Protein AF-0000000083602255 (afdb_homodimer)

Foldseek 3Di:
DPPPDEPDPVLCVVQLAQEEEEEDEPVDDTDDDYPHDHYHYDHAYDPVPPPCVVVLVVLLVSCVVQVVVVGDYYYHYDPDPCVRLVSQLSNCCPVVVDDSVRSNVVSVVVVQQPFPDPVVVVVVQVVCCVVVVNPGGDDDDRVVRD/DPPPDEPDPVLCVVQLAQEEEEEDEPVDDTDDDYPHDHYHYDHAYDPVPPPCVVVLVVLLVSCVVQVVVVGDYYYHYDPDPCVRLVSQLSNCCPVVVDDSVRSNVVSVVVVQLSFPDPVVVVVVQVVCCVVVVNPGGDDDDRVVRD

Radius of gyration: 19.69 Å; Cα contacts (8 Å, |Δi|>4): 462; chains: 2; bounding box: 35×59×50 Å

pLDDT: mean 75.01, std 17.12, range [22.76, 95.68]

Sequence (292 aa):
MLPKHKLPKVCIDNLRITSKIVCFPQSFERQDTLAISEALYLKTPPIETNTLNEVLIEACEFMGEQREKRGRVVIVTTEYDKLGTTLAMAYFIRQERKTVKEAWTAVRTMYFALRPRWEYLENLALFEQNVKNMEHPTVVNDEEFLMLPKHKLPKVCIDNLRITSKIVCFPQSFERQDTLAISEALYLKTPPIETNTLNEVLIEACEFMGEQREKRGRVVIVTTEYDKLGTTLAMAYFIRQERKTVKEAWTAVRTMYFALRPRWEYLENLALFEQNVKNMEHPTVVNDEEFL

Structure (mmCIF, N/CA/C/O backbone):
data_AF-0000000083602255-model_v1
#
loop_
_entity.id
_entity.type
_entity.pdbx_description
1 polymer 'Tyrosine-protein phosphatase domain-containing protein'
#
loop_
_atom_site.group_PDB
_atom_site.id
_atom_site.type_symbol
_atom_site.label_atom_id
_atom_site.label_alt_id
_atom_site.label_comp_id
_atom_site.label_asym_id
_atom_site.label_entity_id
_atom_site.label_seq_id
_atom_site.pdbx_PDB_ins_code
_atom_site.Cartn_x
_atom_site.Cartn_y
_atom_site.Cartn_z
_atom_site.occupancy
_atom_site.B_iso_or_equiv
_atom_site.auth_seq_id
_atom_site.auth_comp_id
_atom_site.auth_asym_id
_atom_site.auth_atom_id
_atom_site.pdbx_PDB_model_num
ATOM 1 N N . MET A 1 1 ? -3.849 -3.338 -5.294 1 23.24 1 MET A N 1
ATOM 2 C CA . MET A 1 1 ? -5.242 -3.646 -4.983 1 23.24 1 MET A CA 1
ATOM 3 C C . MET A 1 1 ? -6.09 -2.378 -4.974 1 23.24 1 MET A C 1
ATOM 5 O O . MET A 1 1 ? -5.848 -1.469 -4.178 1 23.24 1 MET A O 1
ATOM 9 N N . LEU A 1 2 ? -6.579 -1.894 -6.006 1 30.87 2 LEU A N 1
ATOM 10 C CA . LEU A 1 2 ? -7.438 -0.717 -6.083 1 30.87 2 LEU A CA 1
ATOM 11 C C . LEU A 1 2 ? -8.726 -0.933 -5.294 1 30.87 2 LEU A C 1
ATOM 13 O O . LEU A 1 2 ? -9.303 -2.022 -5.326 1 30.87 2 LEU A O 1
ATOM 17 N N . PRO A 1 3 ? -9.064 -0.289 -4.139 1 28.02 3 PRO A N 1
ATOM 18 C CA . PRO A 1 3 ? -10.408 -0.432 -3.575 1 28.02 3 PRO A CA 1
ATOM 19 C C . PRO A 1 3 ? -11.476 -0.653 -4.644 1 28.02 3 PRO A C 1
ATOM 21 O O . PRO A 1 3 ? -11.254 -0.342 -5.817 1 28.02 3 PRO A O 1
ATOM 24 N N . LYS A 1 4 ? -12.583 -1.324 -4.088 1 30.61 4 LYS A N 1
ATOM 25 C CA . LYS A 1 4 ? -13.788 -1.603 -4.864 1 30.61 4 LYS A CA 1
ATOM 26 C C . LYS A 1 4 ? -14.128 -0.437 -5.787 1 30.61 4 LYS A C 1
ATOM 28 O O . LYS A 1 4 ? -15.105 -0.496 -6.537 1 30.61 4 LYS A O 1
ATOM 33 N N . HIS A 1 5 ? -13.886 0.786 -5.533 1 33.26 5 HIS A N 1
ATOM 34 C CA . HIS A 1 5 ? -14.504 1.938 -6.178 1 33.26 5 HIS A CA 1
ATOM 35 C C . HIS A 1 5 ? -13.994 2.11 -7.605 1 33.26 5 HIS A C 1
ATOM 37 O O . HIS A 1 5 ? -12.881 1.689 -7.926 1 33.26 5 HIS A O 1
ATOM 43 N N . LYS A 1 6 ? -14.872 2.541 -8.277 1 39.48 6 LYS A N 1
ATOM 44 C CA . LYS A 1 6 ? -14.891 2.934 -9.683 1 39.48 6 LYS A CA 1
ATOM 45 C C . LYS A 1 6 ? -13.743 3.887 -10.002 1 39.48 6 LYS A C 1
ATOM 47 O O . LYS A 1 6 ? -13.652 4.973 -9.426 1 39.48 6 LYS A O 1
ATOM 52 N N . LEU A 1 7 ? -12.649 3.409 -10.2 1 42.77 7 LEU A N 1
ATOM 53 C CA . LEU A 1 7 ? -11.715 4.37 -10.776 1 42.77 7 LEU A CA 1
ATOM 54 C C . LEU A 1 7 ? -12.353 5.118 -11.942 1 42.77 7 LEU A C 1
ATOM 56 O O . LEU A 1 7 ? -12.925 4.499 -12.843 1 42.77 7 LEU A O 1
ATOM 60 N N . PRO A 1 8 ? -12.591 6.32 -11.727 1 44.18 8 PRO A N 1
ATOM 61 C CA . PRO A 1 8 ? -13.111 7.021 -12.903 1 44.18 8 PRO A CA 1
ATOM 62 C C . PRO A 1 8 ? -12.353 6.671 -14.182 1 44.18 8 PRO A C 1
ATOM 64 O O . PRO A 1 8 ? -11.144 6.428 -14.14 1 44.18 8 PRO A O 1
ATOM 67 N N . LYS A 1 9 ? -13.18 6.485 -15.14 1 51.24 9 LYS A N 1
ATOM 68 C CA . LYS A 1 9 ? -12.628 6.194 -16.46 1 51.24 9 LYS A CA 1
ATOM 69 C C . LYS A 1 9 ? -11.403 7.058 -16.746 1 51.24 9 LYS A C 1
ATOM 71 O O . LYS A 1 9 ? -10.42 6.58 -17.316 1 51.24 9 LYS A O 1
ATOM 76 N N . VAL A 1 10 ? -11.59 8.261 -16.415 1 43.14 10 VAL A N 1
ATOM 77 C CA . VAL A 1 10 ? -10.528 9.225 -16.683 1 43.14 10 VAL A CA 1
ATOM 78 C C . VAL A 1 10 ? -9.238 8.776 -16.001 1 43.14 10 VAL A C 1
ATOM 80 O O . VAL A 1 10 ? -8.149 8.918 -16.562 1 43.14 10 VAL A O 1
ATOM 83 N N . CYS A 1 11 ? -9.242 8.285 -14.917 1 44.51 11 CYS A N 1
ATOM 84 C CA . CYS A 1 11 ? -8.072 7.815 -14.184 1 44.51 11 CYS A CA 1
ATOM 85 C C . CYS A 1 11 ? -7.472 6.581 -14.848 1 44.51 11 CYS A C 1
ATOM 87 O O . CYS A 1 11 ? -6.252 6.476 -14.986 1 44.51 11 CYS A O 1
ATOM 89 N N . ILE A 1 12 ? -8.346 5.801 -15.281 1 57.08 12 ILE A N 1
ATOM 90 C CA . ILE A 1 12 ? -7.945 4.568 -15.949 1 57.08 12 ILE A CA 1
ATOM 91 C C . ILE A 1 12 ? -7.165 4.899 -17.219 1 57.08 12 ILE A C 1
ATOM 93 O O . ILE A 1 12 ? -6.135 4.282 -17.501 1 57.08 12 ILE A O 1
ATOM 97 N N . ASP A 1 13 ? -7.732 5.836 -17.817 1 58 13 ASP A N 1
ATOM 98 C CA . ASP A 1 13 ? -7.086 6.212 -19.071 1 58 13 ASP A CA 1
ATOM 99 C C . ASP A 1 13 ? -5.735 6.876 -18.815 1 58 13 ASP A C 1
ATOM 101 O O . ASP A 1 13 ? -4.756 6.591 -19.509 1 58 13 ASP A O 1
ATOM 105 N N . ASN A 1 14 ? -5.835 7.632 -17.81 1 55.08 14 ASN A N 1
ATOM 106 C CA . ASN A 1 14 ? -4.634 8.4 -17.501 1 55.08 14 ASN A CA 1
ATOM 107 C C . ASN A 1 14 ? -3.511 7.501 -16.991 1 55.08 14 ASN A C 1
ATOM 109 O O . ASN A 1 14 ? -2.333 7.783 -17.218 1 55.08 14 ASN A O 1
ATOM 113 N N . LEU A 1 15 ? -3.923 6.394 -16.562 1 55.11 15 LEU A N 1
ATOM 114 C CA . LEU A 1 15 ? -2.94 5.481 -15.988 1 55.11 15 LEU A CA 1
ATOM 115 C C . LEU A 1 15 ? -2.577 4.38 -16.979 1 55.11 15 LEU A C 1
ATOM 117 O O . LEU A 1 15 ? -1.748 3.518 -16.68 1 55.11 15 LEU A O 1
ATOM 121 N N . ARG A 1 16 ? -3.127 4.522 -18.139 1 67.16 16 ARG A N 1
ATOM 122 C CA . ARG A 1 16 ? -2.867 3.537 -19.184 1 67.16 16 ARG A CA 1
ATOM 123 C C . ARG A 1 16 ? -3.213 2.13 -18.709 1 67.16 16 ARG A C 1
ATOM 125 O O . ARG A 1 16 ? -2.488 1.176 -18.999 1 67.16 16 ARG A O 1
ATOM 132 N N . ILE A 1 17 ? -4.23 2.155 -17.768 1 73.4 17 ILE A N 1
ATOM 133 C CA . ILE A 1 17 ? -4.74 0.843 -17.385 1 73.4 17 ILE A CA 1
ATOM 134 C C . ILE A 1 17 ? -5.601 0.275 -18.51 1 73.4 17 ILE A C 1
ATOM 136 O O . ILE A 1 17 ? -6.613 0.871 -18.887 1 73.4 17 ILE A O 1
ATOM 140 N N . THR A 1 18 ? -5.163 -0.749 -19.015 1 81.65 18 THR A N 1
ATOM 141 C CA . THR A 1 18 ? -5.84 -1.279 -20.194 1 81.65 18 THR A CA 1
ATOM 142 C C . THR A 1 18 ? -6.507 -2.615 -19.879 1 81.65 18 THR A C 1
ATOM 144 O O . THR A 1 18 ? -7.341 -3.094 -20.65 1 81.65 18 THR A O 1
ATOM 147 N N . SER A 1 19 ? -6.14 -3.158 -18.842 1 87.15 19 SER A N 1
ATOM 148 C CA . SER A 1 19 ? -6.692 -4.462 -18.492 1 87.15 19 SER A CA 1
ATOM 149 C C . SER A 1 19 ? -6.825 -4.619 -16.981 1 87.15 19 SER A C 1
ATOM 151 O O . SER A 1 19 ? -6.251 -3.839 -16.218 1 87.15 19 SER A O 1
ATOM 153 N N . LYS A 1 20 ? -7.718 -5.593 -16.63 1 83.6 20 LYS A N 1
ATOM 154 C CA . LYS A 1 20 ? -7.939 -5.82 -15.205 1 83.6 20 LYS A CA 1
ATOM 155 C C . LYS A 1 20 ? -7.956 -7.311 -14.881 1 83.6 20 LYS A C 1
ATOM 157 O O . LYS A 1 20 ? -8.303 -8.132 -15.732 1 83.6 20 LYS A O 1
ATOM 162 N N . ILE A 1 21 ? -7.451 -7.57 -13.742 1 87.82 21 ILE A N 1
ATOM 163 C CA . ILE A 1 21 ? -7.66 -8.886 -13.147 1 87.82 21 ILE A CA 1
ATOM 164 C C . ILE A 1 21 ? -8.655 -8.777 -11.993 1 87.82 21 ILE A C 1
ATOM 166 O O . ILE A 1 21 ? -8.487 -7.948 -11.096 1 87.82 21 ILE A O 1
ATOM 170 N N . VAL A 1 22 ? -9.812 -9.554 -12.041 1 82.75 22 VAL A N 1
ATOM 171 C CA . VAL A 1 22 ? -10.795 -9.589 -10.963 1 82.75 22 VAL A CA 1
ATOM 172 C C . VAL A 1 22 ? -10.684 -10.911 -10.206 1 82.75 22 VAL A C 1
ATOM 174 O O . VAL A 1 22 ? -10.874 -11.983 -10.786 1 82.75 22 VAL A O 1
ATOM 177 N N . CYS A 1 23 ? -10.278 -10.742 -9.005 1 83.52 23 CYS A N 1
ATOM 178 C CA . CYS A 1 23 ? -10.149 -11.924 -8.16 1 83.52 23 CYS A CA 1
ATOM 179 C C . CYS A 1 23 ? -11.306 -12.017 -7.172 1 83.52 23 CYS A C 1
ATOM 181 O O . CYS A 1 23 ? -11.65 -11.031 -6.518 1 83.52 23 CYS A O 1
ATOM 183 N N . PHE A 1 24 ? -11.952 -13.221 -7.063 1 80.62 24 PHE A N 1
ATOM 184 C CA . PHE A 1 24 ? -13.03 -13.446 -6.107 1 80.62 24 PHE A CA 1
ATOM 185 C C . PHE A 1 24 ? -13.028 -14.89 -5.619 1 80.62 24 PHE A C 1
ATOM 187 O O . PHE A 1 24 ? -12.615 -15.796 -6.346 1 80.62 24 PHE A O 1
ATOM 194 N N . PRO A 1 25 ? -13.338 -14.928 -4.249 1 80.02 25 PRO A N 1
ATOM 195 C CA . PRO A 1 25 ? -13.362 -16.297 -3.729 1 80.02 25 PRO A CA 1
ATOM 196 C C . PRO A 1 25 ? -14.344 -17.196 -4.478 1 80.02 25 PRO A C 1
ATOM 198 O O . PRO A 1 25 ? -15.347 -16.713 -5.009 1 80.02 25 PRO A O 1
ATOM 201 N N . GLN A 1 26 ? -14.025 -18.369 -4.305 1 81.8 26 GLN A N 1
ATOM 202 C CA . GLN A 1 26 ? -14.865 -19.366 -4.959 1 81.8 26 GLN A CA 1
ATOM 203 C C . GLN A 1 26 ? -16.299 -19.302 -4.44 1 81.8 26 GLN A C 1
ATOM 205 O O . GLN A 1 26 ? -17.244 -19.601 -5.174 1 81.8 26 GLN A O 1
ATOM 210 N N . SER A 1 27 ? -16.39 -18.867 -3.265 1 78.76 27 SER A N 1
ATOM 211 C CA . SER A 1 27 ? -17.698 -18.842 -2.619 1 78.76 27 SER A CA 1
ATOM 212 C C . SER A 1 27 ? -18.44 -17.545 -2.922 1 78.76 27 SER A C 1
ATOM 214 O O . SER A 1 27 ? -19.605 -17.389 -2.55 1 78.76 27 SER A O 1
ATOM 216 N N . PHE A 1 28 ? -17.881 -16.655 -3.538 1 79.44 28 PHE A N 1
ATOM 217 C CA . PHE A 1 28 ? -18.457 -15.342 -3.801 1 79.44 28 PHE A CA 1
ATOM 218 C C . PHE A 1 28 ? -18.784 -15.18 -5.281 1 79.44 28 PHE A C 1
ATOM 220 O O . PHE A 1 28 ? -18.246 -15.902 -6.124 1 79.44 28 PHE A O 1
ATOM 227 N N . GLU A 1 29 ? -19.721 -14.379 -5.595 1 77.86 29 GLU A N 1
ATOM 228 C CA . GLU A 1 29 ? -20.009 -13.999 -6.975 1 77.86 29 GLU A CA 1
ATOM 229 C C . GLU A 1 29 ? -19.05 -12.916 -7.46 1 77.86 29 GLU A C 1
ATOM 231 O O . GLU A 1 29 ? -18.584 -12.092 -6.67 1 77.86 29 GLU A O 1
ATOM 236 N N . ARG A 1 30 ? -18.734 -13.041 -8.691 1 75.34 30 ARG A N 1
ATOM 237 C CA . ARG A 1 30 ? -17.887 -12.046 -9.34 1 75.34 30 ARG A CA 1
ATOM 238 C C . ARG A 1 30 ? -18.46 -10.644 -9.169 1 75.34 30 ARG A C 1
ATOM 240 O O . ARG A 1 30 ? -19.654 -10.424 -9.388 1 75.34 30 ARG A O 1
ATOM 247 N N . GLN A 1 31 ? -17.731 -9.803 -8.64 1 71.85 31 GLN A N 1
ATOM 248 C CA . GLN A 1 31 ? -18.056 -8.382 -8.595 1 71.85 31 GLN A CA 1
ATOM 249 C C . GLN A 1 31 ? -17.066 -7.564 -9.419 1 71.85 31 GLN A C 1
ATOM 251 O O . GLN A 1 31 ? -15.885 -7.48 -9.076 1 71.85 31 GLN A O 1
ATOM 256 N N . ASP A 1 32 ? -17.501 -7.21 -10.517 1 73.1 32 ASP A N 1
ATOM 257 C CA . ASP A 1 32 ? -16.667 -6.417 -11.415 1 73.1 32 ASP A CA 1
ATOM 258 C C . ASP A 1 32 ? -17.273 -5.036 -11.652 1 73.1 32 ASP A C 1
ATOM 260 O O . ASP A 1 32 ? -18.241 -4.898 -12.403 1 73.1 32 ASP A O 1
ATOM 264 N N . THR A 1 33 ? -16.71 -4.057 -11.081 1 62.73 33 THR A N 1
ATOM 265 C CA . THR A 1 33 ? -17.279 -2.718 -11.194 1 62.73 33 THR A CA 1
ATOM 266 C C . THR A 1 33 ? -16.432 -1.846 -12.117 1 62.73 33 THR A C 1
ATOM 268 O O . THR A 1 33 ? -16.807 -0.713 -12.424 1 62.73 33 THR A O 1
ATOM 271 N N . LEU A 1 34 ? -15.344 -2.365 -12.533 1 70.56 34 LEU A N 1
ATOM 272 C CA . LEU A 1 34 ? -14.479 -1.54 -13.369 1 70.56 34 LEU A CA 1
ATOM 273 C C . LEU A 1 34 ? -14.82 -1.716 -14.844 1 70.56 34 LEU A C 1
ATOM 275 O O . LEU A 1 34 ? -14.964 -2.844 -15.322 1 70.56 34 LEU A O 1
ATOM 279 N N . ALA A 1 35 ? -14.982 -0.582 -15.531 1 77.82 35 ALA A N 1
ATOM 280 C CA . ALA A 1 35 ? -15.325 -0.596 -16.951 1 77.82 35 ALA A CA 1
ATOM 281 C C . ALA A 1 35 ? -14.08 -0.771 -17.815 1 77.82 35 ALA A C 1
ATOM 283 O O . ALA A 1 35 ? -13.749 0.1 -18.622 1 77.82 35 ALA A O 1
ATOM 284 N N . ILE A 1 36 ? -13.412 -1.788 -17.696 1 78.94 36 ILE A N 1
ATOM 285 C CA . ILE A 1 36 ? -12.262 -2.19 -18.499 1 78.94 36 ILE A CA 1
ATOM 286 C C . ILE A 1 36 ? -12.561 -3.511 -19.203 1 78.94 36 ILE A C 1
ATOM 288 O O . ILE A 1 36 ? -12.917 -4.5 -18.556 1 78.94 36 ILE A O 1
ATOM 292 N N . SER A 1 37 ? -12.547 -3.516 -20.519 1 84.11 37 SER A N 1
ATOM 293 C CA . SER A 1 37 ? -12.991 -4.649 -21.324 1 84.11 37 SER A CA 1
ATOM 294 C C . SER A 1 37 ? -11.998 -5.804 -21.248 1 84.11 37 SER A C 1
ATOM 296 O O . SER A 1 37 ? -12.397 -6.969 -21.181 1 84.11 37 SER A O 1
ATOM 298 N N . GLU A 1 38 ? -10.751 -5.667 -21.395 1 90.3 38 GLU A N 1
ATOM 299 C CA . GLU A 1 38 ? -9.734 -6.707 -21.274 1 90.3 38 GLU A CA 1
ATOM 300 C C . GLU A 1 38 ? -9.564 -7.147 -19.823 1 90.3 38 GLU A C 1
ATOM 302 O O . GLU A 1 38 ? -8.983 -6.422 -19.013 1 90.3 38 GLU A O 1
ATOM 307 N N . ALA A 1 39 ? -10.283 -8.351 -19.512 1 91.88 39 ALA A N 1
ATOM 308 C CA . ALA A 1 39 ? -10.334 -8.75 -18.107 1 91.88 39 ALA A CA 1
ATOM 309 C C . ALA A 1 39 ? -10.045 -10.24 -17.949 1 91.88 39 ALA A C 1
ATOM 311 O O . ALA A 1 39 ? -10.371 -11.039 -18.83 1 91.88 39 ALA A O 1
ATOM 312 N N . LEU A 1 40 ? -9.357 -10.525 -16.914 1 94.3 40 LEU A N 1
ATOM 313 C CA . LEU A 1 40 ? -9.216 -11.893 -16.428 1 94.3 40 LEU A CA 1
ATOM 314 C C . LEU A 1 40 ? -9.973 -12.084 -15.118 1 94.3 40 LEU A C 1
ATOM 316 O O . LEU A 1 40 ? -9.789 -11.315 -14.172 1 94.3 40 LEU A O 1
ATOM 320 N N . TYR A 1 41 ? -10.894 -13.059 -15.178 1 90.26 41 TYR A N 1
ATOM 321 C CA . TYR A 1 41 ? -11.628 -13.397 -13.964 1 90.26 41 TYR A CA 1
ATOM 322 C C . TYR A 1 41 ? -11.049 -14.645 -13.307 1 90.26 41 TYR A C 1
ATOM 324 O O . TYR A 1 41 ? -10.991 -15.709 -13.926 1 90.26 41 TYR A O 1
ATOM 332 N N . LEU A 1 42 ? -10.646 -14.411 -12.083 1 90.36 42 LEU A N 1
ATOM 333 C CA . LEU A 1 42 ? -9.994 -15.506 -11.374 1 90.36 42 LEU A CA 1
ATOM 334 C C . LEU A 1 42 ? -10.788 -15.9 -10.133 1 90.36 42 LEU A C 1
ATOM 336 O O . LEU A 1 42 ? -10.946 -15.098 -9.211 1 90.36 42 LEU A O 1
ATOM 340 N N . LYS A 1 43 ? -11.263 -17.106 -10.246 1 85.79 43 LYS A N 1
ATOM 341 C CA . LYS A 1 43 ? -11.803 -17.714 -9.034 1 85.79 43 LYS A CA 1
ATOM 342 C C . LYS A 1 43 ? -10.691 -18.315 -8.179 1 85.79 43 LYS A C 1
ATOM 344 O O . LYS A 1 43 ? -9.932 -19.166 -8.647 1 85.79 43 LYS A O 1
ATOM 349 N N . THR A 1 44 ? -10.609 -17.865 -6.94 1 84.71 44 THR A N 1
ATOM 350 C CA . THR A 1 44 ? -9.466 -18.272 -6.129 1 84.71 44 THR A CA 1
ATOM 351 C C . THR A 1 44 ? -9.895 -19.258 -5.047 1 84.71 44 THR A C 1
ATOM 353 O O . THR A 1 44 ? -10.939 -19.081 -4.416 1 84.71 44 THR A O 1
ATOM 356 N N . PRO A 1 45 ? -9.077 -20.274 -4.868 1 83.91 45 PRO A N 1
ATOM 357 C CA . PRO A 1 45 ? -9.302 -21.158 -3.722 1 83.91 45 PRO A CA 1
ATOM 358 C C . PRO A 1 45 ? -8.91 -20.514 -2.394 1 83.91 45 PRO A C 1
ATOM 360 O O . PRO A 1 45 ? -8.262 -19.464 -2.38 1 83.91 45 PRO A O 1
ATOM 363 N N . PRO A 1 46 ? -9.479 -21.178 -1.323 1 79.26 46 PRO A N 1
ATOM 364 C CA . PRO A 1 46 ? -9.014 -20.686 -0.024 1 79.26 46 PRO A CA 1
ATOM 365 C C . PRO A 1 46 ? -7.492 -20.676 0.093 1 79.26 46 PRO A C 1
ATOM 367 O O . PRO A 1 46 ? -6.825 -21.59 -0.399 1 79.26 46 PRO A O 1
ATOM 370 N N . ILE A 1 47 ? -6.843 -19.638 0.555 1 72.7 47 ILE A N 1
ATOM 371 C CA . ILE A 1 47 ? -5.406 -19.396 0.618 1 72.7 47 ILE A CA 1
ATOM 372 C C . ILE A 1 47 ? -4.731 -20.507 1.419 1 72.7 47 ILE A C 1
ATOM 374 O O . ILE A 1 47 ? -3.549 -20.795 1.219 1 72.7 47 ILE A O 1
ATOM 378 N N . GLU A 1 48 ? -5.469 -21.109 2.285 1 71.28 48 GLU A N 1
ATOM 379 C CA . GLU A 1 48 ? -4.926 -22.148 3.155 1 71.28 48 GLU A CA 1
ATOM 380 C C . GLU A 1 48 ? -4.665 -23.436 2.38 1 71.28 48 GLU A C 1
ATOM 382 O O . GLU A 1 48 ? -3.984 -24.338 2.874 1 71.28 48 GLU A O 1
ATOM 387 N N . THR A 1 49 ? -4.974 -23.55 1.155 1 68.08 49 THR A N 1
ATOM 388 C CA . THR A 1 49 ? -4.91 -24.827 0.452 1 68.08 49 THR A CA 1
ATOM 389 C C . THR A 1 49 ? -3.634 -24.924 -0.379 1 68.08 49 THR A C 1
ATOM 391 O O . THR A 1 49 ? -3.32 -25.985 -0.923 1 68.08 49 THR A O 1
ATOM 394 N N . ASN A 1 50 ? -2.677 -24.104 -0.253 1 65.47 50 ASN A N 1
ATOM 395 C CA . ASN A 1 50 ? -1.473 -24.102 -1.077 1 65.47 50 ASN A CA 1
ATOM 396 C C . ASN A 1 50 ? -1.785 -24.453 -2.528 1 65.47 50 ASN A C 1
ATOM 398 O O . ASN A 1 50 ? -1.052 -25.217 -3.159 1 65.47 50 ASN A O 1
ATOM 402 N N . THR A 1 51 ? -2.717 -24.093 -3.065 1 79.41 51 THR A N 1
ATOM 403 C CA . THR A 1 51 ? -3.155 -24.447 -4.41 1 79.41 51 THR A CA 1
ATOM 404 C C . THR A 1 51 ? -3.255 -23.206 -5.291 1 79.41 51 THR A C 1
ATOM 406 O O . THR A 1 51 ? -3.835 -23.254 -6.378 1 79.41 51 THR A O 1
ATOM 409 N N . LEU A 1 52 ? -2.536 -22.277 -4.996 1 86.77 52 LEU A N 1
ATOM 410 C CA . LEU A 1 52 ? -2.687 -21.039 -5.752 1 86.77 52 LEU A CA 1
ATOM 411 C C . LEU A 1 52 ? -1.876 -21.088 -7.043 1 86.77 52 LEU A C 1
ATOM 413 O O . LEU A 1 52 ? -1.968 -20.181 -7.873 1 86.77 52 LEU A O 1
ATOM 417 N N . ASN A 1 53 ? -1.133 -22.192 -7.307 1 89.41 53 ASN A N 1
ATOM 418 C CA . ASN A 1 53 ? -0.168 -22.237 -8.401 1 89.41 53 ASN A CA 1
ATOM 419 C C . ASN A 1 53 ? -0.831 -21.954 -9.745 1 89.41 53 ASN A C 1
ATOM 421 O O . ASN A 1 53 ? -0.338 -21.138 -10.526 1 89.41 53 ASN A O 1
ATOM 425 N N . GLU A 1 54 ? -1.884 -22.552 -9.952 1 90.59 54 GLU A N 1
ATOM 426 C CA . GLU A 1 54 ? -2.556 -22.409 -11.24 1 90.59 54 GLU A CA 1
ATOM 427 C C . GLU A 1 54 ? -3.057 -20.983 -11.446 1 90.59 54 GLU A C 1
ATOM 429 O O . GLU A 1 54 ? -2.954 -20.436 -12.546 1 90.59 54 GLU A O 1
ATOM 434 N N . VAL A 1 55 ? -3.662 -20.524 -10.381 1 91.33 55 VAL A N 1
ATOM 435 C CA . VAL A 1 55 ? -4.158 -19.153 -10.427 1 91.33 55 VAL A CA 1
ATOM 436 C C . VAL A 1 55 ? -3.002 -18.194 -10.706 1 91.33 55 VAL A C 1
ATOM 438 O O . VAL A 1 55 ? -3.136 -17.267 -11.508 1 91.33 55 VAL A O 1
ATOM 441 N N . LEU A 1 56 ? -1.904 -18.428 -10.108 1 94.35 56 LEU A N 1
ATOM 442 C CA . LEU A 1 56 ? -0.747 -17.552 -10.266 1 94.35 56 LEU A CA 1
ATOM 443 C C . LEU A 1 56 ? -0.193 -17.634 -11.684 1 94.35 56 LEU A C 1
ATOM 445 O O . LEU A 1 56 ? 0.183 -16.615 -12.267 1 94.35 56 LEU A O 1
ATOM 449 N N . ILE A 1 57 ? -0.146 -18.815 -12.276 1 94.89 57 ILE A N 1
ATOM 450 C CA . ILE A 1 57 ? 0.341 -18.997 -13.639 1 94.89 57 ILE A CA 1
ATOM 451 C C . ILE A 1 57 ? -0.562 -18.247 -14.615 1 94.89 57 ILE A C 1
ATOM 453 O O . ILE A 1 57 ? -0.078 -17.527 -15.491 1 94.89 57 ILE A O 1
ATOM 457 N N . GLU A 1 58 ? -1.846 -18.484 -14.454 1 95.09 58 GLU A N 1
ATOM 458 C CA . GLU A 1 58 ? -2.812 -17.827 -15.331 1 95.09 58 GLU A CA 1
ATOM 459 C C . GLU A 1 58 ? -2.679 -16.309 -15.259 1 95.09 58 GLU A C 1
ATOM 461 O O . GLU A 1 58 ? -2.685 -15.631 -16.289 1 95.09 58 GLU A O 1
ATOM 466 N N . ALA A 1 59 ? -2.634 -15.787 -14.049 1 94.52 59 ALA A N 1
ATOM 467 C CA . ALA A 1 59 ? -2.458 -14.346 -13.881 1 94.52 59 ALA A CA 1
ATOM 468 C C . ALA A 1 59 ? -1.184 -13.865 -14.569 1 94.52 59 ALA A C 1
ATOM 470 O O . ALA A 1 59 ? -1.188 -12.836 -15.248 1 94.52 59 ALA A O 1
ATOM 471 N N . CYS A 1 60 ? -0.074 -14.589 -14.41 1 94.2 60 CYS A N 1
ATOM 472 C CA . CYS A 1 60 ? 1.202 -14.188 -14.993 1 94.2 60 CYS A CA 1
ATOM 473 C C . CYS A 1 60 ? 1.123 -14.164 -16.514 1 94.2 60 CYS A C 1
ATOM 475 O O . CYS A 1 60 ? 1.663 -13.26 -17.154 1 94.2 60 CYS A O 1
ATOM 477 N N . GLU A 1 61 ? 0.558 -15.131 -16.97 1 95.61 61 GLU A N 1
ATOM 478 C CA . GLU A 1 61 ? 0.416 -15.193 -18.421 1 95.61 61 GLU A CA 1
ATOM 479 C C . GLU A 1 61 ? -0.384 -14.007 -18.95 1 95.61 61 GLU A C 1
ATOM 481 O O . GLU A 1 61 ? 0.005 -13.378 -19.936 1 95.61 61 GLU A O 1
ATOM 486 N N . PHE A 1 62 ? -1.49 -13.805 -18.378 1 94.59 62 PHE A N 1
ATOM 487 C CA . PHE A 1 62 ? -2.327 -12.675 -18.766 1 94.59 62 PHE A CA 1
ATOM 488 C C . PHE A 1 62 ? -1.553 -11.367 -18.663 1 94.59 62 PHE A C 1
ATOM 490 O O . PHE A 1 62 ? -1.571 -10.553 -19.589 1 94.59 62 PHE A O 1
ATOM 497 N N . MET A 1 63 ? -0.895 -11.121 -17.485 1 92.51 63 MET A N 1
ATOM 498 C CA . MET A 1 63 ? -0.119 -9.898 -17.299 1 92.51 63 MET A CA 1
ATOM 499 C C . MET A 1 63 ? 0.981 -9.785 -18.35 1 92.51 63 MET A C 1
ATOM 501 O O . MET A 1 63 ? 1.236 -8.7 -18.874 1 92.51 63 MET A O 1
ATOM 505 N N . GLY A 1 64 ? 1.685 -10.943 -18.711 1 90.24 64 GLY A N 1
ATOM 506 C CA . GLY A 1 64 ? 2.702 -10.94 -19.751 1 90.24 64 GLY A CA 1
ATOM 507 C C . GLY A 1 64 ? 2.175 -10.487 -21.099 1 90.24 64 GLY A C 1
ATOM 508 O O . GLY A 1 64 ? 2.824 -9.701 -21.793 1 90.24 64 GLY A O 1
ATOM 509 N N . GLU A 1 65 ? 1.069 -10.949 -21.355 1 91.86 65 GLU A N 1
ATOM 510 C CA . GLU A 1 65 ? 0.438 -10.593 -22.622 1 91.86 65 GLU A CA 1
ATOM 511 C C . GLU A 1 65 ? 0.134 -9.099 -22.688 1 91.86 65 GLU A C 1
ATOM 513 O O . GLU A 1 65 ? 0.312 -8.469 -23.732 1 91.86 65 GLU A O 1
ATOM 518 N N . GLN A 1 66 ? -0.448 -8.607 -21.58 1 87.44 66 GLN A N 1
ATOM 519 C CA . GLN A 1 66 ? -0.788 -7.188 -21.552 1 87.44 66 GLN A CA 1
ATOM 520 C C . GLN A 1 66 ? 0.465 -6.32 -21.621 1 87.44 66 GLN A C 1
ATOM 522 O O . GLN A 1 66 ? 0.456 -5.256 -22.243 1 87.44 66 GLN A O 1
ATOM 527 N N . ARG A 1 67 ? 1.452 -6.679 -20.958 1 84.06 67 ARG A N 1
ATOM 528 C CA . ARG A 1 67 ? 2.695 -5.914 -20.945 1 84.06 67 ARG A CA 1
ATOM 529 C C . ARG A 1 67 ? 3.309 -5.844 -22.339 1 84.06 67 ARG A C 1
ATOM 531 O O . ARG A 1 67 ? 3.936 -4.845 -22.697 1 84.06 67 ARG A O 1
ATOM 538 N N . GLU A 1 68 ? 3.226 -6.884 -23.037 1 85.11 68 GLU A N 1
ATOM 539 C CA . GLU A 1 68 ? 3.69 -6.887 -24.421 1 85.11 68 GLU A CA 1
ATOM 540 C C . GLU A 1 68 ? 2.997 -5.8 -25.238 1 85.11 68 GLU A C 1
ATOM 542 O O . GLU A 1 68 ? 3.585 -5.246 -26.169 1 85.11 68 GLU A O 1
ATOM 547 N N . LYS A 1 69 ? 1.813 -5.462 -24.902 1 83.02 69 LYS A N 1
ATOM 548 C CA . LYS A 1 69 ? 1.031 -4.419 -25.56 1 83.02 69 LYS A CA 1
ATOM 549 C C . LYS A 1 69 ? 1.262 -3.061 -24.903 1 83.02 69 LYS A C 1
ATOM 551 O O . LYS A 1 69 ? 0.54 -2.102 -25.179 1 83.02 69 LYS A O 1
ATOM 556 N N . ARG A 1 70 ? 2.253 -3.039 -23.933 1 73.04 70 ARG A N 1
ATOM 557 C CA . ARG A 1 70 ? 2.627 -1.841 -23.188 1 73.04 70 ARG A CA 1
ATOM 558 C C . ARG A 1 70 ? 1.461 -1.335 -22.345 1 73.04 70 ARG A C 1
ATOM 560 O O . ARG A 1 70 ? 1.315 -0.129 -22.139 1 73.04 70 ARG A O 1
ATOM 567 N N . GLY A 1 71 ? 0.558 -2.206 -22.084 1 75.3 71 GLY A N 1
ATOM 568 C CA . GLY A 1 71 ? -0.539 -1.838 -21.204 1 75.3 71 GLY A CA 1
ATOM 569 C C . GLY A 1 71 ? -0.234 -2.076 -19.738 1 75.3 71 GLY A C 1
ATOM 570 O O . GLY A 1 71 ? 0.766 -2.714 -19.402 1 75.3 71 GLY A O 1
ATOM 571 N N . ARG A 1 72 ? -1.107 -1.394 -18.785 1 75.36 72 ARG A N 1
ATOM 572 C CA . ARG A 1 72 ? -1.074 -1.637 -17.346 1 75.36 72 ARG A CA 1
ATOM 573 C C . ARG A 1 72 ? -2.272 -2.47 -16.904 1 75.36 72 ARG A C 1
ATOM 575 O O . ARG A 1 72 ? -3.353 -2.373 -17.49 1 75.36 72 ARG A O 1
ATOM 582 N N . VAL A 1 73 ? -1.926 -3.327 -15.997 1 80.56 73 VAL A N 1
ATOM 583 C CA . VAL A 1 73 ? -2.972 -4.197 -15.47 1 80.56 73 VAL A CA 1
ATOM 584 C C . VAL A 1 73 ? -3.327 -3.775 -14.047 1 80.56 73 VAL A C 1
ATOM 586 O O . VAL A 1 73 ? -2.44 -3.525 -13.227 1 80.56 73 VAL A O 1
ATOM 589 N N . VAL A 1 74 ? -4.642 -3.595 -13.766 1 77.4 74 VAL A N 1
ATOM 590 C CA . VAL A 1 74 ? -5.103 -3.367 -12.4 1 77.4 74 VAL A CA 1
ATOM 591 C C . VAL A 1 74 ? -5.644 -4.669 -11.813 1 77.4 74 VAL A C 1
ATOM 593 O O . VAL A 1 74 ? -6.303 -5.444 -12.509 1 77.4 74 VAL A O 1
ATOM 596 N N . ILE A 1 75 ? -5.211 -4.917 -10.584 1 78.3 75 ILE A N 1
ATOM 597 C CA . ILE A 1 75 ? -5.703 -6.113 -9.908 1 78.3 75 ILE A CA 1
ATOM 598 C C . ILE A 1 75 ? -6.784 -5.729 -8.901 1 78.3 75 ILE A C 1
ATOM 600 O O . ILE A 1 75 ? -6.549 -4.907 -8.011 1 78.3 75 ILE A O 1
ATOM 604 N N . VAL A 1 76 ? -7.992 -6.224 -9.054 1 73.09 76 VAL A N 1
ATOM 605 C CA . VAL A 1 76 ? -9.121 -5.999 -8.158 1 73.09 76 VAL A CA 1
ATOM 606 C C . VAL A 1 76 ? -9.409 -7.268 -7.359 1 73.09 76 VAL A C 1
ATOM 608 O O . VAL A 1 76 ? -9.639 -8.333 -7.937 1 73.09 76 VAL A O 1
ATOM 611 N N . THR A 1 77 ? -9.24 -7.089 -6.148 1 73.01 77 THR A N 1
ATOM 612 C CA . THR A 1 77 ? -9.498 -8.266 -5.327 1 73.01 77 THR A CA 1
ATOM 613 C C . THR A 1 77 ? -10.738 -8.062 -4.462 1 73.01 77 THR A C 1
ATOM 615 O O . THR A 1 77 ? -10.99 -6.956 -3.98 1 73.01 77 THR A O 1
ATOM 618 N N . THR A 1 78 ? -11.613 -9.192 -4.375 1 61.16 78 THR A N 1
ATOM 619 C CA . THR A 1 78 ? -12.716 -9.227 -3.421 1 61.16 78 THR A CA 1
ATOM 620 C C . THR A 1 78 ? -12.329 -10.019 -2.176 1 61.16 78 THR A C 1
ATOM 622 O O . THR A 1 78 ? -11.873 -11.159 -2.276 1 61.16 78 THR A O 1
ATOM 625 N N . GLU A 1 79 ? -12.445 -9.444 -0.839 1 55.49 79 GLU A N 1
ATOM 626 C CA . GLU A 1 79 ? -12.26 -10.069 0.468 1 55.49 79 GLU A CA 1
ATOM 627 C C . GLU A 1 79 ? -10.794 -10.416 0.711 1 55.49 79 GLU A C 1
ATOM 629 O O . GLU A 1 79 ? -10.402 -10.72 1.84 1 55.49 79 GLU A O 1
ATOM 634 N N . TYR A 1 80 ? -9.913 -10.46 -0.245 1 54.4 80 TYR A N 1
ATOM 635 C CA . TYR A 1 80 ? -8.539 -10.899 -0.028 1 54.4 80 TYR A CA 1
ATOM 636 C C . TYR A 1 80 ? -7.553 -9.78 -0.344 1 54.4 80 TYR A C 1
ATOM 638 O O . TYR A 1 80 ? -6.976 -9.742 -1.433 1 54.4 80 TYR A O 1
ATOM 646 N N . ASP A 1 81 ? -7.027 -9.155 0.453 1 58.63 81 ASP A N 1
ATOM 647 C CA . ASP A 1 81 ? -6.209 -7.971 0.212 1 58.63 81 ASP A CA 1
ATOM 648 C C . ASP A 1 81 ? -4.781 -8.357 -0.166 1 58.63 81 ASP A C 1
ATOM 650 O O . ASP A 1 81 ? -4.103 -7.621 -0.887 1 58.63 81 ASP A O 1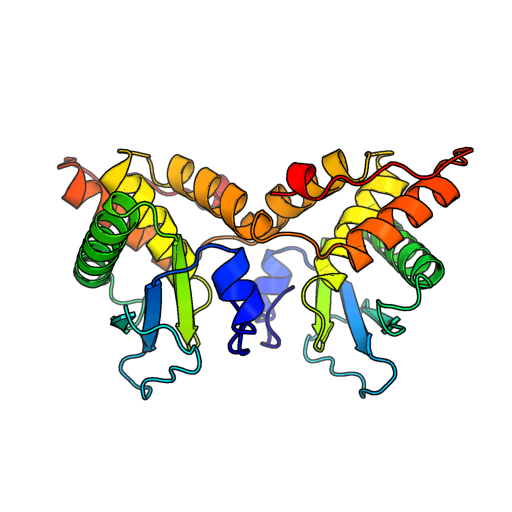
ATOM 654 N N . LYS A 1 82 ? -4.341 -9.602 0.234 1 66.57 82 LYS A N 1
ATOM 655 C CA . LYS A 1 82 ? -2.943 -9.936 -0.024 1 66.57 82 LYS A CA 1
ATOM 656 C C . LYS A 1 82 ? -2.789 -10.666 -1.355 1 66.57 82 LYS A C 1
ATOM 658 O O . LYS A 1 82 ? -1.679 -10.787 -1.878 1 66.57 82 LYS A O 1
ATOM 663 N N . LEU A 1 83 ? -3.977 -11.068 -1.919 1 75.27 83 LEU A N 1
ATOM 664 C CA . LEU A 1 83 ? -3.905 -11.824 -3.164 1 75.27 83 LEU A CA 1
ATOM 665 C C . LEU A 1 83 ? -3.385 -10.95 -4.301 1 75.27 83 LEU A C 1
ATOM 667 O O . LEU A 1 83 ? -2.58 -11.402 -5.118 1 75.27 83 LEU A O 1
ATOM 671 N N . GLY A 1 84 ? -3.895 -9.663 -4.347 1 77.48 84 GLY A N 1
ATOM 672 C CA . GLY A 1 84 ? -3.381 -8.782 -5.384 1 77.48 84 GLY A CA 1
ATOM 673 C C . GLY A 1 84 ? -1.868 -8.668 -5.374 1 77.48 84 GLY A C 1
ATOM 674 O O . GLY A 1 84 ? -1.224 -8.809 -6.416 1 77.48 84 GLY A O 1
ATOM 675 N N . THR A 1 85 ? -1.393 -8.41 -4.207 1 77.22 85 THR A N 1
ATOM 676 C CA . THR A 1 85 ? 0.053 -8.308 -4.045 1 77.22 85 THR A CA 1
ATOM 677 C C . THR A 1 85 ? 0.734 -9.621 -4.42 1 77.22 85 THR A C 1
ATOM 679 O O . THR A 1 85 ? 1.814 -9.618 -5.015 1 77.22 85 THR A O 1
ATOM 682 N N . THR A 1 86 ? 0.161 -10.664 -4.045 1 83.68 86 THR A N 1
ATOM 683 C CA . THR A 1 86 ? 0.695 -11.987 -4.351 1 83.68 86 THR A CA 1
ATOM 684 C C . THR A 1 86 ? 0.772 -12.203 -5.86 1 83.68 86 THR A C 1
ATOM 686 O O . THR A 1 86 ? 1.766 -12.726 -6.367 1 83.68 86 THR A O 1
ATOM 689 N N . LEU A 1 87 ? -0.319 -11.821 -6.519 1 87.07 87 LEU A N 1
ATO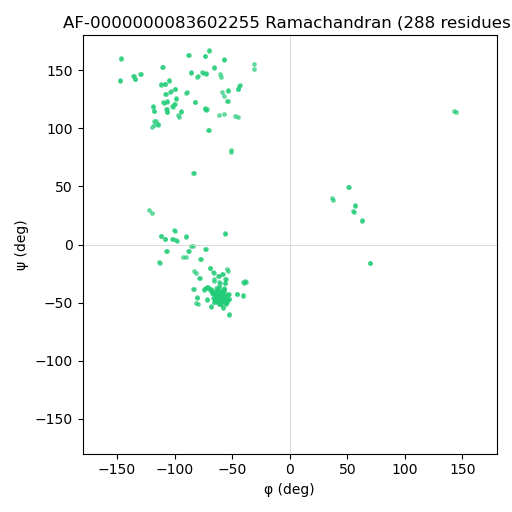M 690 C CA . LEU A 1 87 ? -0.319 -11.951 -7.972 1 87.07 87 LEU A CA 1
ATOM 691 C C . LEU A 1 87 ? 0.791 -11.11 -8.594 1 87.07 87 LEU A C 1
ATOM 693 O O . LEU A 1 87 ? 1.492 -11.57 -9.498 1 87.07 87 LEU A O 1
ATOM 697 N N . ALA A 1 88 ? 0.904 -9.904 -8.067 1 83.93 88 ALA A N 1
ATOM 698 C CA . ALA A 1 88 ? 1.945 -9.023 -8.591 1 83.93 88 ALA A CA 1
ATOM 699 C C . ALA A 1 88 ? 3.332 -9.618 -8.364 1 83.93 88 ALA A C 1
ATOM 701 O O . ALA A 1 88 ? 4.183 -9.582 -9.256 1 83.93 88 ALA A O 1
ATOM 702 N N . MET A 1 89 ? 3.576 -10.091 -7.214 1 85.84 89 MET A N 1
ATOM 703 C CA . MET A 1 89 ? 4.855 -10.708 -6.875 1 85.84 89 MET A CA 1
ATOM 704 C C . MET A 1 89 ? 5.138 -11.905 -7.776 1 85.84 89 MET A C 1
ATOM 706 O O . MET A 1 89 ? 6.266 -12.086 -8.238 1 85.84 89 MET A O 1
ATOM 710 N N . ALA A 1 90 ? 4.147 -12.651 -7.956 1 92.3 90 ALA A N 1
ATOM 711 C CA . ALA A 1 90 ? 4.297 -13.826 -8.811 1 92.3 90 ALA A CA 1
ATOM 712 C C . ALA A 1 90 ? 4.769 -13.432 -10.207 1 92.3 90 ALA A C 1
ATOM 714 O O . ALA A 1 90 ? 5.58 -14.133 -10.817 1 92.3 90 ALA A O 1
ATOM 715 N N . TYR A 1 91 ? 4.265 -12.356 -10.642 1 92.19 91 TYR A N 1
ATOM 716 C CA . TYR A 1 91 ? 4.681 -11.893 -11.961 1 92.19 91 TYR A CA 1
ATOM 717 C C . TYR A 1 91 ? 6.185 -11.651 -12.006 1 92.19 91 TYR A C 1
ATOM 719 O O . TYR A 1 91 ? 6.856 -12.05 -12.96 1 92.19 91 TYR A O 1
ATOM 727 N N . PHE A 1 92 ? 6.691 -10.961 -11.057 1 88.5 92 PHE A N 1
ATOM 728 C CA . PHE A 1 92 ? 8.11 -10.632 -11.001 1 88.5 92 PHE A CA 1
ATOM 729 C C . PHE A 1 92 ? 8.953 -11.895 -10.862 1 88.5 92 PHE A C 1
ATOM 731 O O . PHE A 1 92 ? 10.049 -11.98 -11.419 1 88.5 92 PHE A O 1
ATOM 738 N N . ILE A 1 93 ? 8.412 -12.759 -10.101 1 94.15 93 ILE A N 1
ATOM 739 C CA . ILE A 1 93 ? 9.11 -14.027 -9.918 1 94.15 93 ILE A CA 1
ATOM 740 C C . ILE A 1 93 ? 9.201 -14.763 -11.253 1 94.15 93 ILE A C 1
ATOM 742 O O . ILE A 1 93 ? 10.27 -15.248 -11.63 1 94.15 93 ILE A O 1
ATOM 746 N N . ARG A 1 94 ? 8.183 -14.804 -11.945 1 95.04 94 ARG A N 1
ATOM 747 C CA . ARG A 1 94 ? 8.129 -15.591 -13.172 1 95.04 94 ARG A CA 1
ATOM 748 C C . ARG A 1 94 ? 8.786 -14.846 -14.329 1 95.04 94 ARG A C 1
ATOM 750 O O . ARG A 1 94 ? 9.591 -15.42 -15.066 1 95.04 94 ARG A O 1
ATOM 757 N N . GLN A 1 95 ? 8.464 -13.574 -14.465 1 91.34 95 GLN A N 1
ATOM 758 C CA . GLN A 1 95 ? 8.887 -12.834 -15.649 1 91.34 95 GLN A CA 1
ATOM 759 C C . GLN A 1 95 ? 10.313 -12.315 -15.493 1 91.34 95 GLN A C 1
ATOM 761 O O . GLN A 1 95 ? 11.056 -12.222 -16.472 1 91.34 95 GLN A O 1
ATOM 766 N N . GLU A 1 96 ? 10.61 -11.891 -14.311 1 89.15 96 GLU A N 1
ATOM 767 C CA . GLU A 1 96 ? 11.904 -11.25 -14.102 1 89.15 96 GLU A CA 1
ATOM 768 C C . GLU A 1 96 ? 12.842 -12.148 -13.3 1 89.15 96 GLU A C 1
ATOM 770 O O . GLU A 1 96 ? 13.924 -11.719 -12.894 1 89.15 96 GLU A O 1
ATOM 775 N N . ARG A 1 97 ? 12.481 -13.353 -12.979 1 92.24 97 ARG A N 1
ATOM 776 C CA . ARG A 1 97 ? 13.246 -14.362 -12.253 1 92.24 97 ARG A CA 1
ATOM 777 C C . ARG A 1 97 ? 13.693 -13.836 -10.893 1 92.24 97 ARG A C 1
ATOM 779 O O . ARG A 1 97 ? 14.819 -14.093 -10.462 1 92.24 97 ARG A O 1
ATOM 786 N N . LYS A 1 98 ? 12.809 -12.976 -10.31 1 89.19 98 LYS A N 1
ATOM 787 C CA . LYS A 1 98 ? 13.086 -12.445 -8.978 1 89.19 98 LYS A CA 1
ATOM 788 C C . LYS A 1 98 ? 12.805 -13.488 -7.901 1 89.19 98 LYS A C 1
ATOM 790 O O . LYS A 1 98 ? 11.984 -14.386 -8.098 1 89.19 98 LYS A O 1
ATOM 795 N N . THR A 1 99 ? 13.607 -13.396 -6.79 1 89.17 99 THR A N 1
ATOM 796 C CA . THR A 1 99 ? 13.244 -14.184 -5.617 1 89.17 99 THR A CA 1
ATOM 797 C C . THR A 1 99 ? 11.984 -13.628 -4.96 1 89.17 99 THR A C 1
ATOM 799 O O . THR A 1 99 ? 11.539 -12.528 -5.292 1 89.17 99 THR A O 1
ATOM 802 N N . VAL A 1 100 ? 11.349 -14.403 -4.012 1 83.16 100 VAL A N 1
ATOM 803 C CA . VAL A 1 100 ? 10.166 -13.96 -3.281 1 83.16 100 VAL A CA 1
ATOM 804 C C . VAL A 1 100 ? 10.45 -12.624 -2.599 1 83.16 100 VAL A C 1
ATOM 806 O O . VAL A 1 100 ? 9.624 -11.71 -2.643 1 83.16 100 VAL A O 1
ATOM 809 N N . LYS A 1 101 ? 11.565 -12.465 -2.003 1 76.43 101 LYS A N 1
ATOM 810 C CA . LYS A 1 101 ? 11.929 -11.23 -1.315 1 76.43 101 LYS A CA 1
ATOM 811 C C . LYS A 1 101 ? 12.072 -10.073 -2.301 1 76.43 101 LYS A C 1
ATOM 813 O O . LYS A 1 101 ? 11.574 -8.973 -2.051 1 76.43 101 LYS A O 1
ATOM 818 N N . GLU A 1 102 ? 12.911 -10.464 -3.425 1 73.98 102 GLU A N 1
ATOM 819 C CA . GLU A 1 102 ? 13.077 -9.44 -4.452 1 73.98 102 GLU A CA 1
ATOM 820 C C . GLU A 1 102 ? 11.729 -9.001 -5.016 1 73.98 102 GLU A C 1
ATOM 822 O O . GLU A 1 102 ? 11.526 -7.819 -5.305 1 73.98 102 GLU A O 1
ATOM 827 N N . ALA A 1 103 ? 10.783 -9.913 -5.217 1 82.38 103 ALA A N 1
ATOM 828 C CA . ALA A 1 103 ? 9.448 -9.601 -5.719 1 82.38 103 ALA A CA 1
ATOM 829 C C . ALA A 1 103 ? 8.681 -8.727 -4.731 1 82.38 103 ALA A C 1
ATOM 831 O O . ALA A 1 103 ? 8.003 -7.777 -5.13 1 82.38 103 ALA A O 1
ATOM 832 N N . TRP A 1 104 ? 8.667 -9.046 -3.537 1 75.43 104 TRP A N 1
ATOM 833 C CA . TRP A 1 104 ? 8.037 -8.25 -2.488 1 75.43 104 TRP A CA 1
ATOM 834 C C . TRP A 1 104 ? 8.542 -6.812 -2.518 1 75.43 104 TRP A C 1
ATOM 836 O O . TRP A 1 104 ? 7.751 -5.868 -2.457 1 75.43 104 TRP A O 1
ATOM 846 N N . THR A 1 105 ? 9.825 -6.686 -2.612 1 64.81 105 THR A N 1
ATOM 847 C CA . THR A 1 105 ? 10.413 -5.352 -2.654 1 64.81 105 THR A CA 1
ATOM 848 C C . THR A 1 105 ? 9.917 -4.581 -3.874 1 64.81 105 THR A C 1
ATOM 850 O O . THR A 1 105 ? 9.625 -3.386 -3.784 1 64.81 105 THR A O 1
ATOM 853 N N . ALA A 1 106 ? 9.758 -5.29 -4.88 1 69.01 106 ALA A N 1
ATOM 854 C CA . ALA A 1 106 ? 9.295 -4.675 -6.122 1 69.01 106 ALA A CA 1
ATOM 855 C C . ALA A 1 106 ? 7.851 -4.2 -5.993 1 69.01 106 ALA A C 1
ATOM 857 O O . ALA A 1 106 ? 7.52 -3.083 -6.397 1 69.01 106 ALA A O 1
ATOM 858 N N . VAL A 1 107 ? 6.885 -5.142 -5.551 1 65.99 107 VAL A N 1
ATOM 859 C CA . VAL A 1 107 ? 5.476 -4.797 -5.398 1 65.99 107 VAL A CA 1
ATOM 860 C C . VAL A 1 107 ? 5.332 -3.634 -4.419 1 65.99 107 VAL A C 1
ATOM 862 O O . VAL A 1 107 ? 4.523 -2.728 -4.635 1 65.99 107 VAL A O 1
ATOM 865 N N . ARG A 1 108 ? 5.84 -3.688 -3.248 1 62.85 108 ARG A N 1
ATOM 866 C CA . ARG A 1 108 ? 5.799 -2.605 -2.271 1 62.85 108 ARG A CA 1
ATOM 867 C C . ARG A 1 108 ? 6.162 -1.272 -2.916 1 62.85 108 ARG A C 1
ATOM 869 O O . ARG A 1 108 ? 5.519 -0.254 -2.652 1 62.85 108 ARG A O 1
ATOM 876 N N . THR A 1 109 ? 7.238 -1.415 -3.762 1 51.18 109 THR A N 1
ATOM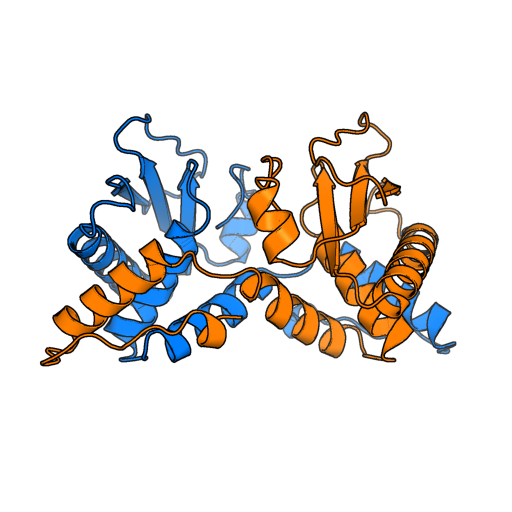 877 C CA . THR A 1 109 ? 7.682 -0.217 -4.467 1 51.18 109 THR A CA 1
ATOM 878 C C . THR A 1 109 ? 6.612 0.262 -5.444 1 51.18 109 THR A C 1
ATOM 880 O O . THR A 1 109 ? 6.376 1.465 -5.573 1 51.18 109 THR A O 1
ATOM 883 N N . MET A 1 110 ? 5.792 -0.647 -6.028 1 53 110 MET A N 1
ATOM 884 C CA . MET A 1 110 ? 4.79 -0.369 -7.052 1 53 110 MET A CA 1
ATOM 885 C C . MET A 1 110 ? 3.522 0.207 -6.43 1 53 110 MET A C 1
ATOM 887 O O . MET A 1 110 ? 2.917 1.127 -6.983 1 53 110 MET A O 1
ATOM 891 N N . TYR A 1 111 ? 2.858 -0.452 -5.304 1 50.05 111 TYR A N 1
ATOM 892 C CA . TYR A 1 111 ? 1.683 0.03 -4.586 1 50.05 111 TYR A CA 1
ATOM 893 C C . TYR A 1 111 ? 1.886 1.462 -4.107 1 50.05 111 TYR A C 1
ATOM 895 O O . TYR A 1 111 ? 0.984 2.295 -4.222 1 50.05 111 TYR A O 1
ATOM 903 N N . PHE A 1 112 ? 2.787 1.626 -3.368 1 48.51 112 PHE A N 1
ATOM 904 C CA . PHE A 1 112 ? 3.027 2.995 -2.928 1 48.51 112 PHE A CA 1
ATOM 905 C C . PHE A 1 112 ? 3.18 3.93 -4.122 1 48.51 112 PHE A C 1
ATOM 907 O O . PHE A 1 112 ? 2.873 5.12 -4.03 1 48.51 112 PHE A O 1
ATOM 914 N N . ALA A 1 113 ? 3.468 3.326 -5.075 1 42.71 113 ALA A N 1
ATOM 915 C CA . ALA A 1 113 ? 3.572 4.008 -6.362 1 42.71 113 ALA A CA 1
ATOM 916 C C . ALA A 1 113 ? 2.193 4.398 -6.889 1 42.71 113 ALA A C 1
ATOM 918 O O . ALA A 1 113 ? 2.08 5.212 -7.809 1 42.71 113 ALA A O 1
ATOM 919 N N . LEU A 1 114 ? 1.002 3.747 -6.813 1 50.8 114 LEU A N 1
ATOM 920 C CA . LEU A 1 114 ? -0.139 4.243 -7.575 1 50.8 114 LEU A CA 1
ATOM 921 C C . LEU A 1 114 ? -0.434 5.698 -7.227 1 50.8 114 LEU A C 1
ATOM 923 O O . LEU A 1 114 ? -1.317 6.317 -7.825 1 50.8 114 LEU A O 1
ATOM 927 N N . ARG A 1 115 ? -0.172 6.628 -6.75 1 49.79 115 ARG A N 1
ATOM 928 C CA . ARG A 1 115 ? 0.298 8.007 -6.835 1 49.79 115 ARG A CA 1
ATOM 929 C C . ARG A 1 115 ? -0.419 8.893 -5.822 1 49.79 115 ARG A C 1
ATOM 931 O O . ARG A 1 115 ? -1.632 8.779 -5.638 1 49.79 115 ARG A O 1
ATOM 938 N N . PRO A 1 116 ? 0.291 9.529 -4.72 1 55.33 116 PRO A N 1
ATOM 939 C CA . PRO A 1 116 ? -0.443 10.57 -3.997 1 55.33 116 PRO A CA 1
ATOM 940 C C . PRO A 1 116 ? -1.159 11.544 -4.929 1 55.33 116 PRO A C 1
ATOM 942 O O . PRO A 1 116 ? -0.692 11.795 -6.043 1 55.33 116 PRO A O 1
ATOM 945 N N . ARG A 1 117 ? -2.387 11.777 -4.552 1 61.34 117 ARG A N 1
ATOM 946 C CA . ARG A 1 117 ? -3.122 12.805 -5.281 1 61.34 117 ARG A CA 1
ATOM 947 C C . ARG A 1 117 ? -2.437 14.162 -5.153 1 61.34 117 ARG A C 1
ATOM 949 O O . ARG A 1 117 ? -1.878 14.484 -4.102 1 61.34 117 ARG A O 1
ATOM 956 N N . TRP A 1 118 ? -2.567 14.916 -6.232 1 67.77 118 TRP A N 1
ATOM 957 C CA . TRP A 1 118 ? -1.925 16.224 -6.315 1 67.77 118 TRP A CA 1
ATOM 958 C C . TRP A 1 118 ? -2.312 17.098 -5.127 1 67.77 118 TRP A C 1
ATOM 960 O O . TRP A 1 118 ? -1.465 17.784 -4.55 1 67.77 118 TRP A O 1
ATOM 970 N N . GLU A 1 119 ? -3.677 17.053 -4.767 1 70.73 119 GLU A N 1
ATOM 971 C CA . GLU A 1 119 ? -4.168 17.904 -3.68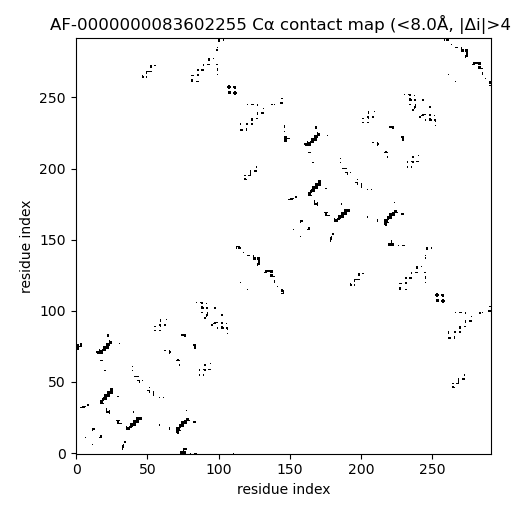7 1 70.73 119 GLU A CA 1
ATOM 972 C C . GLU A 1 119 ? -3.48 17.571 -2.366 1 70.73 119 GLU A C 1
ATOM 974 O O . GLU A 1 119 ? -3.175 18.467 -1.576 1 70.73 119 GLU A O 1
ATOM 979 N N . TYR A 1 120 ? -3.139 16.23 -2.227 1 80.51 120 TYR A N 1
ATOM 980 C CA . TYR A 1 120 ? -2.452 15.848 -0.998 1 80.51 120 TYR A CA 1
ATOM 981 C C . TYR A 1 120 ? -0.998 16.303 -1.022 1 80.51 120 TYR A C 1
ATOM 983 O O . TYR A 1 120 ? -0.461 16.743 -0.002 1 80.51 120 TYR A O 1
ATOM 991 N N . LEU A 1 121 ? -0.475 16.181 -2.136 1 78.41 121 LEU A N 1
ATOM 992 C CA . LEU A 1 121 ? 0.913 16.606 -2.282 1 78.41 121 LEU A CA 1
ATOM 993 C C . LEU A 1 121 ? 1.051 18.106 -2.04 1 78.41 121 LEU A C 1
ATOM 995 O O . LEU A 1 121 ? 2.02 18.553 -1.423 1 78.41 121 LEU A O 1
ATOM 999 N N . GLU A 1 122 ? 0.125 18.768 -2.547 1 82.71 122 GLU A N 1
ATOM 1000 C CA . GLU A 1 122 ? 0.135 20.21 -2.322 1 82.71 122 GLU A CA 1
ATOM 1001 C C . GLU A 1 122 ? 0.036 20.536 -0.834 1 82.71 122 GLU A C 1
ATOM 1003 O O . GLU A 1 122 ? 0.745 21.414 -0.337 1 82.71 122 GLU A O 1
ATOM 1008 N N . ASN A 1 123 ? -0.903 19.975 -0.184 1 87.45 123 ASN A N 1
ATOM 1009 C CA . ASN A 1 123 ? -1.076 20.189 1.249 1 87.45 123 ASN A CA 1
ATOM 1010 C C . ASN A 1 123 ? 0.184 19.82 2.027 1 87.45 123 ASN A C 1
ATOM 1012 O O . ASN A 1 123 ? 0.55 20.504 2.984 1 87.45 123 ASN A O 1
ATOM 1016 N N . LEU A 1 124 ? 0.913 18.757 1.469 1 89.31 124 LEU A N 1
ATOM 1017 C CA . LEU A 1 124 ? 2.151 18.361 2.13 1 89.31 124 LEU A CA 1
ATOM 1018 C C . LEU A 1 124 ? 3.248 19.395 1.894 1 89.31 124 LEU A C 1
ATOM 1020 O O . LEU A 1 124 ? 4.071 19.645 2.777 1 89.31 124 LEU A O 1
ATOM 1024 N N . ALA A 1 125 ? 3.26 19.911 0.743 1 86.55 125 ALA A N 1
ATOM 1025 C CA . ALA A 1 125 ? 4.228 20.962 0.436 1 86.55 125 ALA A CA 1
ATOM 1026 C C . ALA A 1 125 ? 4.029 22.173 1.343 1 86.55 125 ALA A C 1
ATOM 1028 O O . ALA A 1 125 ? 5 22.762 1.824 1 86.55 125 ALA A O 1
ATOM 1029 N N . LEU A 1 126 ? 2.834 22.523 1.544 1 89.71 126 LEU A N 1
ATOM 1030 C CA . LEU A 1 126 ? 2.514 23.637 2.43 1 89.71 126 LEU A CA 1
ATOM 1031 C C . LEU A 1 126 ? 2.872 23.304 3.874 1 89.71 126 LEU A C 1
ATOM 1033 O O . LEU A 1 126 ? 3.392 24.153 4.601 1 89.71 126 LEU A O 1
ATOM 1037 N N . PHE A 1 127 ? 2.536 22.085 4.22 1 93.86 127 PHE A N 1
ATOM 1038 C CA . PHE A 1 127 ? 2.896 21.625 5.557 1 93.86 127 PHE A CA 1
ATOM 1039 C C . PHE A 1 127 ? 4.4 21.726 5.777 1 93.86 127 PHE A C 1
ATOM 1041 O O . PHE A 1 127 ? 4.849 22.215 6.816 1 93.86 127 PHE A O 1
ATOM 1048 N N . GLU A 1 128 ? 5.17 21.206 4.814 1 93.81 128 GLU A N 1
ATOM 1049 C CA . GLU A 1 128 ? 6.628 21.25 4.872 1 93.81 128 GLU A CA 1
ATOM 1050 C C . GLU A 1 128 ? 7.131 22.681 5.041 1 93.81 128 GLU A C 1
ATOM 1052 O O . GLU A 1 128 ? 8.028 22.938 5.847 1 93.81 128 GLU A O 1
ATOM 1057 N N . GLN A 1 129 ? 6.571 23.444 4.254 1 93.06 129 GLN A N 1
ATOM 1058 C CA . GLN A 1 129 ? 6.932 24.855 4.35 1 93.06 129 GLN A CA 1
ATOM 1059 C C . GLN A 1 129 ? 6.742 25.376 5.772 1 93.06 129 GLN A C 1
ATOM 1061 O O . GLN A 1 129 ? 7.605 26.079 6.302 1 93.06 129 GLN A O 1
ATOM 1066 N N . ASN A 1 130 ? 5.658 25.141 6.407 1 93.02 130 ASN A N 1
ATOM 1067 C CA . ASN A 1 130 ? 5.274 25.615 7.732 1 93.02 130 ASN A CA 1
ATOM 1068 C C . ASN A 1 130 ? 6.198 25.065 8.814 1 93.02 130 ASN A C 1
ATOM 1070 O O . ASN A 1 130 ? 6.666 25.812 9.676 1 93.02 130 ASN A O 1
ATOM 1074 N N . VAL A 1 131 ? 6.401 23.761 8.636 1 94.17 131 VAL A N 1
ATOM 1075 C CA . VAL A 1 131 ? 7.125 23.134 9.737 1 94.17 131 VAL A CA 1
ATOM 1076 C C . VAL A 1 131 ? 8.616 23.443 9.617 1 94.17 131 VAL A C 1
ATOM 1078 O O . VAL A 1 131 ? 9.334 23.468 10.619 1 94.17 131 VAL A O 1
ATOM 1081 N N . LYS A 1 132 ? 9.073 23.642 8.451 1 93.46 132 LYS A N 1
ATOM 1082 C CA . LYS A 1 132 ? 10.492 23.912 8.239 1 93.46 132 LYS A CA 1
ATOM 1083 C C . LYS A 1 132 ? 10.751 25.408 8.086 1 93.46 132 LYS A C 1
ATOM 1085 O O . LYS A 1 132 ? 11.888 25.826 7.859 1 93.46 132 LYS A O 1
ATOM 1090 N N . ASN A 1 133 ? 9.85 26.064 8.23 1 93.22 133 ASN A N 1
ATOM 1091 C CA . ASN A 1 133 ? 9.959 27.515 8.115 1 93.22 133 ASN A CA 1
ATOM 1092 C C . ASN A 1 133 ? 10.661 27.923 6.823 1 93.22 133 ASN A C 1
ATOM 1094 O O . ASN A 1 133 ? 11.62 28.697 6.851 1 93.22 133 ASN A O 1
ATOM 1098 N N . MET A 1 134 ? 10.2 27.356 5.724 1 90.54 134 MET A N 1
ATOM 1099 C CA . MET A 1 134 ? 10.744 27.654 4.403 1 90.54 134 MET A CA 1
ATOM 1100 C C . MET A 1 134 ? 10.072 28.883 3.801 1 90.54 134 MET A C 1
ATOM 1102 O O . MET A 1 134 ? 8.912 29.171 4.102 1 90.54 134 MET A O 1
ATOM 1106 N N . GLU A 1 135 ? 10.732 29.641 3.033 1 91.89 135 GLU A N 1
ATOM 1107 C CA . GLU A 1 135 ? 10.184 30.825 2.378 1 91.89 135 GLU A CA 1
ATOM 1108 C C . GLU A 1 135 ? 9.132 30.444 1.34 1 91.89 135 GLU A C 1
ATOM 1110 O O . GLU A 1 135 ? 8.134 31.148 1.173 1 91.89 135 GLU A O 1
ATOM 1115 N N . HIS A 1 136 ? 9.33 29.415 0.573 1 90 136 HIS A N 1
ATOM 1116 C CA . HIS A 1 136 ? 8.416 28.904 -0.442 1 90 136 HIS A CA 1
ATOM 1117 C C . HIS A 1 136 ? 8.199 27.403 -0.282 1 90 136 HIS A C 1
ATOM 1119 O O . HIS A 1 136 ? 9.103 26.683 0.15 1 90 136 HIS A O 1
ATOM 1125 N N . PRO A 1 137 ? 6.936 27.021 -0.632 1 85.04 137 PRO A N 1
ATOM 1126 C CA . PRO A 1 137 ? 6.718 25.575 -0.566 1 85.04 137 PRO A CA 1
ATOM 1127 C C . PRO A 1 137 ? 7.554 24.804 -1.585 1 85.04 137 PRO A C 1
ATOM 1129 O O . PRO A 1 137 ? 7.928 25.355 -2.624 1 85.04 137 PRO A O 1
ATOM 1132 N N . THR A 1 138 ? 7.844 23.56 -1.217 1 81.83 138 THR A N 1
ATOM 1133 C CA . THR A 1 138 ? 8.484 22.653 -2.163 1 81.83 138 THR A CA 1
ATOM 1134 C C . THR A 1 138 ? 7.621 22.472 -3.408 1 81.83 138 THR A C 1
ATOM 1136 O O . THR A 1 138 ? 6.398 22.354 -3.31 1 81.83 138 THR A O 1
ATOM 1139 N N . VAL A 1 139 ? 8.145 22.593 -4.558 1 80.03 139 VAL A N 1
ATOM 1140 C CA . VAL A 1 139 ? 7.446 22.317 -5.809 1 80.03 139 VAL A CA 1
ATOM 1141 C C . VAL A 1 139 ? 7.296 20.809 -5.995 1 80.03 139 VAL A C 1
ATOM 1143 O O . VAL A 1 139 ? 8.283 20.07 -5.954 1 80.03 139 VAL A O 1
ATOM 1146 N N . VAL A 1 140 ? 5.918 20.44 -6.013 1 70.57 140 VAL A N 1
ATOM 1147 C CA . VAL A 1 140 ? 5.673 19.011 -6.178 1 70.57 140 VAL A CA 1
ATOM 1148 C C . VAL A 1 140 ? 5.381 18.703 -7.645 1 70.57 140 VAL A C 1
ATOM 1150 O O . VAL A 1 140 ? 4.476 19.292 -8.241 1 70.57 140 VAL A O 1
ATOM 1153 N N . ASN A 1 141 ? 6.314 18.002 -8.256 1 62.86 141 ASN A N 1
ATOM 1154 C CA . ASN A 1 141 ? 6.084 17.517 -9.613 1 62.86 141 ASN A CA 1
ATOM 1155 C C . ASN A 1 141 ? 5.542 16.091 -9.614 1 62.86 141 ASN A C 1
ATOM 1157 O O . ASN A 1 141 ? 6.12 15.201 -8.988 1 62.86 141 ASN A O 1
ATOM 1161 N N . ASP A 1 142 ? 4.227 15.998 -10.105 1 54.46 142 ASP A N 1
ATOM 1162 C CA . ASP A 1 142 ? 3.533 14.715 -10.146 1 54.46 142 ASP A CA 1
ATOM 1163 C C . ASP A 1 142 ? 4.471 13.596 -10.593 1 54.46 142 ASP A C 1
ATOM 1165 O O . ASP A 1 142 ? 4.391 12.474 -10.09 1 54.46 142 ASP A O 1
ATOM 1169 N N . GLU A 1 143 ? 5.391 13.942 -11.432 1 53.13 143 GLU A N 1
ATOM 1170 C CA . GLU A 1 143 ? 6.281 12.929 -11.991 1 53.13 143 GLU A CA 1
ATOM 1171 C C . GLU A 1 143 ? 7.171 12.319 -10.911 1 53.13 143 GLU A C 1
ATOM 1173 O O . GLU A 1 143 ? 7.641 11.188 -11.053 1 53.13 143 GLU A O 1
ATOM 1178 N N . GLU A 1 144 ? 7.354 13.088 -9.871 1 54.27 144 GLU A N 1
ATOM 1179 C CA . GLU A 1 144 ? 8.256 12.661 -8.806 1 54.27 144 GLU A CA 1
ATOM 1180 C C . GLU A 1 144 ? 7.602 11.604 -7.92 1 54.27 144 GLU A C 1
ATOM 1182 O O . GLU A 1 144 ? 8.282 10.928 -7.146 1 54.27 144 GLU A O 1
ATOM 1187 N N . PHE A 1 145 ? 6.287 11.421 -8.062 1 58.13 145 PHE A N 1
ATOM 1188 C CA . PHE A 1 145 ? 5.599 10.514 -7.151 1 58.13 145 PHE A CA 1
ATOM 1189 C C . PHE A 1 145 ? 5.112 9.272 -7.888 1 58.13 145 PHE A C 1
ATOM 1191 O O . PHE A 1 145 ? 4.278 8.525 -7.373 1 58.13 145 PHE A O 1
ATOM 1198 N N . LEU A 1 146 ? 5.43 9.101 -8.995 1 48.88 146 LEU A N 1
ATOM 1199 C CA . LEU A 1 146 ? 5.165 7.918 -9.806 1 48.88 146 LEU A CA 1
ATOM 1200 C C . LEU A 1 146 ? 6.11 6.78 -9.432 1 48.88 146 LEU A C 1
ATOM 1202 O O . LEU A 1 146 ? 7.264 7.019 -9.071 1 48.88 146 LEU A O 1
ATOM 1206 N N . MET B 1 1 ? -3.32 2.488 5.234 1 22.76 1 MET B N 1
ATOM 1207 C CA . MET B 1 1 ? -4.769 2.415 5.402 1 22.76 1 MET B CA 1
ATOM 1208 C C . MET B 1 1 ? -5.212 0.986 5.692 1 22.76 1 MET B C 1
ATOM 1210 O O . MET B 1 1 ? -5.003 0.088 4.875 1 22.76 1 MET B O 1
ATOM 1214 N N . LEU B 1 2 ? -5.224 0.503 6.827 1 30.25 2 LEU B N 1
ATOM 1215 C CA . LEU B 1 2 ? -5.744 -0.812 7.184 1 30.25 2 LEU B CA 1
ATOM 1216 C C . LEU B 1 2 ? -7.207 -0.948 6.776 1 30.25 2 LEU B C 1
ATOM 1218 O O . LEU B 1 2 ? -7.987 -0.004 6.923 1 30.25 2 LEU B O 1
ATOM 1222 N N . PRO B 1 3 ? -7.681 -1.774 5.799 1 27.48 3 PRO B N 1
ATOM 1223 C CA . PRO B 1 3 ? -9.122 -1.977 5.634 1 27.48 3 PRO B CA 1
ATOM 1224 C C . PRO B 1 3 ? -9.887 -1.877 6.952 1 27.48 3 PRO B C 1
ATOM 1226 O O . PRO B 1 3 ? -9.299 -2.036 8.025 1 27.48 3 PRO B O 1
ATOM 1229 N N . LYS B 1 4 ? -11.159 -1.445 6.721 1 30.15 4 LYS B N 1
ATOM 1230 C CA . LYS B 1 4 ? -12.142 -1.362 7.797 1 30.15 4 LYS B CA 1
ATOM 1231 C C . LYS B 1 4 ? -12 -2.534 8.764 1 30.15 4 LYS B C 1
ATOM 1233 O O . LYS B 1 4 ? -12.722 -2.616 9.759 1 30.15 4 LYS B O 1
ATOM 1238 N N . HIS B 1 5 ? -11.62 -3.69 8.415 1 32.76 5 HIS B N 1
ATOM 1239 C CA . HIS B 1 5 ? -11.818 -4.904 9.199 1 32.76 5 HIS B CA 1
ATOM 1240 C C . HIS B 1 5 ? -10.901 -4.927 10.418 1 32.76 5 HIS B C 1
ATOM 1242 O O . HIS B 1 5 ? -9.829 -4.318 10.405 1 32.76 5 HIS B O 1
ATOM 1248 N N . LYS B 1 6 ? -11.467 -5.499 11.297 1 38.81 6 LYS B N 1
ATOM 1249 C CA . LYS B 1 6 ? -11.038 -5.825 12.654 1 38.81 6 LYS B CA 1
ATOM 1250 C C . LYS B 1 6 ? -9.681 -6.524 12.648 1 38.81 6 LYS B C 1
ATOM 1252 O O . LYS B 1 6 ? -9.538 -7.609 12.081 1 38.81 6 LYS B O 1
ATOM 1257 N N . LEU B 1 7 ? -8.675 -5.828 12.522 1 42.31 7 LEU B N 1
ATOM 1258 C CA . LEU B 1 7 ? -7.455 -6.57 12.824 1 42.31 7 LEU B CA 1
ATOM 1259 C C . LEU B 1 7 ? -7.622 -7.394 14.096 1 42.31 7 LEU B C 1
ATOM 1261 O O . LEU B 1 7 ? -8.058 -6.873 15.125 1 42.31 7 LEU B O 1
ATOM 1265 N N . PRO B 1 8 ? -7.679 -8.603 13.924 1 42.97 8 PRO B N 1
ATOM 1266 C CA . PRO B 1 8 ? -7.733 -9.35 15.184 1 42.97 8 PRO B CA 1
ATOM 1267 C C . PRO B 1 8 ? -6.751 -8.82 16.226 1 42.97 8 PRO B C 1
ATOM 1269 O O . PRO B 1 8 ? -5.666 -8.349 15.874 1 42.97 8 PRO B O 1
ATOM 1272 N N . LYS B 1 9 ? -7.314 -8.775 17.347 1 50.24 9 LYS B N 1
ATOM 1273 C CA . LYS B 1 9 ? -6.509 -8.343 18.486 1 50.24 9 LYS B CA 1
ATOM 1274 C C . LYS B 1 9 ? -5.108 -8.946 18.429 1 50.24 9 LYS B C 1
ATOM 1276 O O . LYS B 1 9 ? -4.123 -8.273 18.742 1 50.24 9 LYS B O 1
ATOM 1281 N N . VAL B 1 10 ? -5.143 -10.157 18.12 1 41.78 10 VAL B N 1
ATOM 1282 C CA . VAL B 1 10 ? -3.884 -10.893 18.086 1 41.78 10 VAL B CA 1
ATOM 1283 C C . VAL B 1 10 ? -2.924 -10.231 17.101 1 41.78 10 VAL B C 1
ATOM 1285 O O . VAL B 1 10 ? -1.72 -10.151 17.357 1 41.78 10 VAL B O 1
ATOM 1288 N N . CYS B 1 11 ? -3.307 -9.792 16.067 1 43.12 11 CYS B N 1
ATOM 1289 C CA . CYS B 1 11 ? -2.478 -9.131 15.064 1 43.12 11 CYS B CA 1
ATOM 1290 C C . CYS B 1 11 ? -1.972 -7.788 15.575 1 43.12 11 CYS B C 1
ATOM 1292 O O . CYS B 1 11 ? -0.8 -7.451 15.392 1 43.12 11 CYS B O 1
ATOM 1294 N N . ILE B 1 12 ? -2.825 -7.187 16.246 1 56.22 12 ILE B N 1
ATOM 1295 C CA . ILE B 1 12 ? -2.504 -5.88 16.81 1 56.22 12 ILE B CA 1
ATOM 1296 C C . ILE B 1 12 ? -1.373 -6.02 17.826 1 56.22 12 ILE B C 1
ATOM 1298 O O . ILE B 1 12 ? -0.441 -5.213 17.843 1 56.22 12 ILE B O 1
ATOM 1302 N N . ASP B 1 13 ? -1.59 -7.039 18.522 1 57.17 13 ASP B N 1
ATOM 1303 C CA . ASP B 1 13 ? -0.582 -7.245 19.559 1 57.17 13 ASP B CA 1
ATOM 1304 C C . ASP B 1 13 ? 0.759 -7.644 18.949 1 57.17 13 ASP B C 1
ATOM 1306 O O . ASP B 1 13 ? 1.81 -7.163 19.378 1 57.17 13 ASP B O 1
ATOM 1310 N N . ASN B 1 14 ? 0.538 -8.402 18.001 1 54.5 14 ASN B N 1
ATOM 1311 C CA . ASN B 1 14 ? 1.745 -8.933 17.376 1 54.5 14 ASN B CA 1
ATOM 1312 C C . ASN B 1 14 ? 2.51 -7.849 16.622 1 54.5 14 ASN B C 1
ATOM 1314 O O . ASN B 1 14 ? 3.738 -7.897 16.532 1 54.5 14 ASN B O 1
ATOM 1318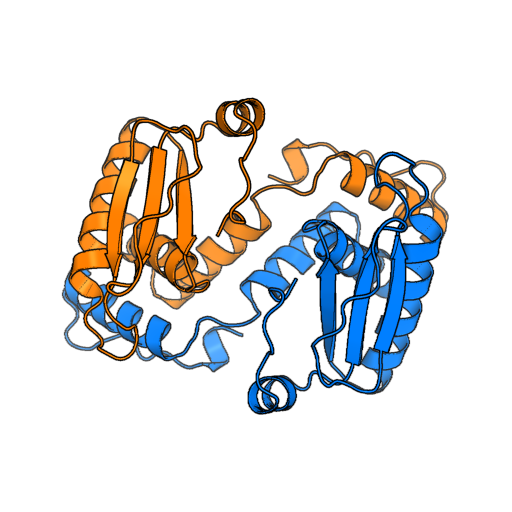 N N . LEU B 1 15 ? 1.811 -6.852 16.335 1 54.56 15 LEU B N 1
ATOM 1319 C CA . LEU B 1 15 ? 2.423 -5.78 15.558 1 54.56 15 LEU B CA 1
ATOM 1320 C C . LEU B 1 15 ? 2.805 -4.608 16.455 1 54.56 15 LEU B C 1
ATOM 1322 O O . LEU B 1 15 ? 3.354 -3.61 15.981 1 54.56 15 LEU B O 1
ATOM 1326 N N . ARG B 1 16 ? 2.606 -4.818 17.712 1 67.05 16 ARG B N 1
ATOM 1327 C CA . ARG B 1 16 ? 2.92 -3.775 18.684 1 67.05 16 ARG B CA 1
ATOM 1328 C C . ARG B 1 16 ? 2.191 -2.478 18.349 1 67.05 16 ARG B C 1
ATOM 1330 O O . ARG B 1 16 ? 2.755 -1.391 18.482 1 67.05 16 ARG B O 1
ATOM 1337 N N . ILE B 1 17 ? 1.006 -2.734 17.673 1 73.44 17 ILE B N 1
ATOM 1338 C CA . ILE B 1 17 ? 0.165 -1.56 17.468 1 73.44 17 ILE B CA 1
ATOM 1339 C C . ILE B 1 17 ? -0.482 -1.152 18.79 1 73.44 17 ILE B C 1
ATOM 1341 O O . ILE B 1 17 ? -1.228 -1.929 19.39 1 73.44 17 ILE B O 1
ATOM 1345 N N . THR B 1 18 ? -0.135 -0.055 19.208 1 81.77 18 THR B N 1
ATOM 1346 C CA . THR B 1 18 ? -0.585 0.355 20.533 1 81.77 18 THR B CA 1
ATOM 1347 C C . THR B 1 18 ? -1.559 1.526 20.436 1 81.77 18 THR B C 1
ATOM 1349 O O . THR B 1 18 ? -2.249 1.849 21.405 1 81.77 18 THR B O 1
ATOM 1352 N N . SER B 1 19 ? -1.572 2.117 19.355 1 87.12 19 SER B N 1
ATOM 1353 C CA . SER B 1 19 ? -2.441 3.278 19.192 1 87.12 19 SER B CA 1
ATOM 1354 C C . SER B 1 19 ? -2.977 3.371 17.767 1 87.12 19 SER B C 1
ATOM 1356 O O . SER B 1 19 ? -2.478 2.694 16.865 1 87.12 19 SER B O 1
ATOM 1358 N N . LYS B 1 20 ? -4.1 4.154 17.679 1 83.66 20 LYS B N 1
ATOM 1359 C CA . LYS B 1 20 ? -4.712 4.302 16.362 1 83.66 20 LYS B CA 1
ATOM 1360 C C . LYS B 1 20 ? -5.097 5.755 16.095 1 83.66 20 LYS B C 1
ATOM 1362 O O . LYS B 1 20 ? -5.368 6.512 17.028 1 83.66 20 LYS B O 1
ATOM 1367 N N . ILE B 1 21 ? -4.955 6.077 14.876 1 88.01 21 ILE B N 1
ATOM 1368 C CA . ILE B 1 21 ? -5.559 7.312 14.389 1 88.01 21 ILE B CA 1
ATOM 1369 C C . ILE B 1 21 ? -6.771 6.987 13.519 1 88.01 21 ILE B C 1
ATOM 1371 O O . ILE B 1 21 ? -6.678 6.182 12.589 1 88.01 21 ILE B O 1
ATOM 1375 N N . VAL B 1 22 ? -7.991 7.541 13.87 1 82.66 22 VAL B N 1
ATOM 1376 C CA . VAL B 1 22 ? -9.202 7.362 13.075 1 82.66 22 VAL B CA 1
ATOM 1377 C C . VAL B 1 22 ? -9.541 8.662 12.349 1 82.66 22 VAL B C 1
ATOM 1379 O O . VAL B 1 22 ? -9.775 9.692 12.984 1 82.66 22 VAL B O 1
ATOM 1382 N N . CYS B 1 23 ? -9.427 8.532 11.077 1 83.57 23 CYS B N 1
ATOM 1383 C CA . CYS B 1 23 ? -9.742 9.696 10.256 1 83.57 23 CYS B CA 1
ATOM 1384 C C . CYS B 1 23 ? -11.103 9.54 9.588 1 83.57 23 CYS B C 1
ATOM 1386 O O . CYS B 1 23 ? -11.4 8.492 9.011 1 83.57 23 CYS B O 1
ATOM 1388 N N . PHE B 1 24 ? -11.986 10.607 9.679 1 80.63 24 PHE B N 1
ATOM 1389 C CA . PHE B 1 24 ? -13.291 10.595 9.029 1 80.63 24 PHE B CA 1
ATOM 1390 C C . PHE B 1 24 ? -13.691 12 8.593 1 80.63 24 PHE B C 1
ATOM 1392 O O . PHE B 1 24 ? -13.294 12.986 9.217 1 80.63 24 PHE B O 1
ATOM 1399 N N . PRO B 1 25 ? -14.333 11.948 7.336 1 80 25 PRO B N 1
ATOM 1400 C CA . PRO B 1 25 ? -14.753 13.273 6.875 1 80 25 PRO B CA 1
ATOM 1401 C C . PRO B 1 25 ? -15.676 13.977 7.866 1 80 25 PRO B C 1
ATOM 1403 O O . PRO B 1 25 ? -16.396 13.318 8.621 1 80 25 PRO B O 1
ATOM 1406 N N . GLN B 1 26 ? -15.648 15.19 7.638 1 81.45 26 GLN B N 1
ATOM 1407 C CA . GLN B 1 26 ? -16.481 16.019 8.502 1 81.45 26 GLN B CA 1
ATOM 1408 C C . GLN B 1 26 ? -17.957 15.66 8.354 1 81.45 26 GLN B C 1
ATOM 1410 O O . GLN B 1 26 ? -18.73 15.787 9.305 1 81.45 26 GLN B O 1
ATOM 1415 N N . SER B 1 27 ? -18.232 15.181 7.234 1 78.2 27 SER B N 1
ATOM 1416 C CA . SER B 1 27 ? -19.628 14.88 6.932 1 78.2 27 SER B CA 1
ATOM 1417 C C . SER B 1 27 ? -19.999 13.471 7.381 1 78.2 27 SER B C 1
ATOM 1419 O O . SER B 1 27 ? -21.164 13.075 7.301 1 78.2 27 SER B O 1
ATOM 1421 N N . PHE B 1 28 ? -19.14 12.719 7.822 1 79.07 28 PHE B N 1
ATOM 1422 C CA . PHE B 1 28 ? -19.361 11.325 8.188 1 79.07 28 PHE B CA 1
ATOM 1423 C C . PHE B 1 28 ? -19.269 11.141 9.698 1 79.07 28 PHE B C 1
ATOM 1425 O O . PHE B 1 28 ? -18.694 11.978 10.397 1 79.07 28 PHE B O 1
ATOM 1432 N N . GLU B 1 29 ? -19.931 10.184 10.215 1 77.5 29 GLU B N 1
ATOM 1433 C CA . GLU B 1 29 ? -19.785 9.79 11.613 1 77.5 29 GLU B CA 1
ATOM 1434 C C . GLU B 1 29 ? -18.544 8.924 11.816 1 77.5 29 GLU B C 1
ATOM 1436 O O . GLU B 1 29 ? -18.141 8.188 10.914 1 77.5 29 GLU B O 1
ATOM 1441 N N . ARG B 1 30 ? -17.969 9.128 12.939 1 75.37 30 ARG B N 1
ATOM 1442 C CA . ARG B 1 30 ? -16.809 8.332 13.329 1 75.37 30 ARG B CA 1
ATOM 1443 C C . ARG B 1 30 ? -17.124 6.841 13.273 1 75.37 30 ARG B C 1
ATOM 1445 O O . ARG B 1 30 ? -18.158 6.4 13.779 1 75.37 30 ARG B O 1
ATOM 1452 N N . GLN B 1 31 ? -16.396 6.145 12.552 1 71.34 31 GLN B N 1
ATOM 1453 C CA . GLN B 1 31 ? -16.437 4.687 12.555 1 71.34 31 GLN B CA 1
ATOM 1454 C C . GLN B 1 31 ? -15.129 4.101 13.079 1 71.34 31 GLN B C 1
ATOM 1456 O O . GLN B 1 31 ? -14.078 4.258 12.454 1 71.34 31 GLN B O 1
ATOM 1461 N N . ASP B 1 32 ? -15.197 3.681 14.241 1 72.88 32 ASP B N 1
ATOM 1462 C CA . ASP B 1 32 ? -14.023 3.089 14.877 1 72.88 32 ASP B CA 1
ATOM 1463 C C . ASP B 1 32 ? -14.274 1.627 15.24 1 72.88 32 ASP B C 1
ATOM 1465 O O . ASP B 1 32 ? -14.958 1.334 16.222 1 72.88 32 ASP B O 1
ATOM 1469 N N . THR B 1 33 ? -13.702 0.756 14.523 1 62.61 33 THR B N 1
ATOM 1470 C CA . THR B 1 33 ? -13.958 -0.661 14.758 1 62.61 33 THR B CA 1
ATOM 1471 C C . THR B 1 33 ? -12.753 -1.326 15.417 1 62.61 33 THR B C 1
ATOM 1473 O O . THR B 1 33 ? -12.811 -2.5 15.788 1 62.61 33 THR B O 1
ATOM 1476 N N . LEU B 1 34 ? -11.728 -0.605 15.538 1 70.4 34 LEU B N 1
ATOM 1477 C CA . LEU B 1 34 ? -10.535 -1.221 16.108 1 70.4 34 LEU B CA 1
ATOM 1478 C C . LEU B 1 34 ? -10.525 -1.081 17.627 1 70.4 34 LEU B C 1
ATOM 1480 O O . LEU B 1 34 ? -10.767 0.006 18.156 1 70.4 34 LEU B O 1
ATOM 1484 N N . ALA B 1 35 ? -10.274 -2.209 18.306 1 77.76 35 ALA B N 1
ATOM 1485 C CA . ALA B 1 35 ? -10.243 -2.23 19.766 1 77.76 35 ALA B CA 1
ATOM 1486 C C . ALA B 1 35 ? -8.878 -1.795 20.292 1 77.76 35 ALA B C 1
ATOM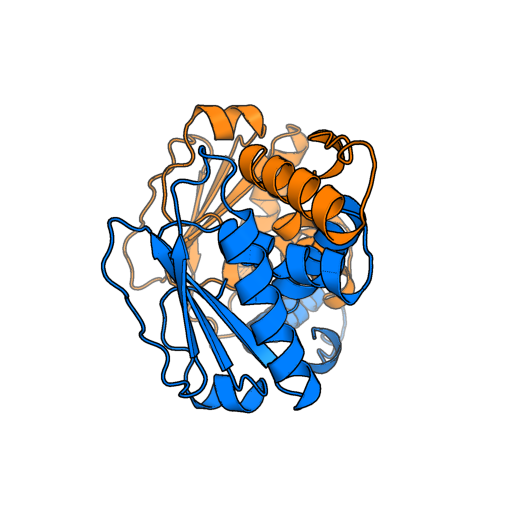 1488 O O . ALA B 1 35 ? -8.192 -2.566 20.967 1 77.76 35 ALA B O 1
ATOM 1489 N N . ILE B 1 36 ? -8.474 -0.686 20.04 1 78.82 36 ILE B N 1
ATOM 1490 C CA . ILE B 1 36 ? -7.262 -0.047 20.541 1 78.82 36 ILE B CA 1
ATOM 1491 C C . ILE B 1 36 ? -7.628 1.206 21.332 1 78.82 36 ILE B C 1
ATOM 1493 O O . ILE B 1 36 ? -8.317 2.092 20.821 1 78.82 36 ILE B O 1
ATOM 1497 N N . SER B 1 37 ? -7.294 1.243 22.596 1 84.01 37 SER B N 1
ATOM 1498 C CA . SER B 1 37 ? -7.734 2.287 23.516 1 84.01 37 SER B CA 1
ATOM 1499 C C . SER B 1 37 ? -7.033 3.61 23.228 1 84.01 37 SER B C 1
ATOM 1501 O O . SER B 1 37 ? -7.65 4.674 23.301 1 84.01 37 SER B O 1
ATOM 1503 N N . GLU B 1 38 ? -5.789 3.721 23.037 1 90.33 38 GLU B N 1
ATOM 1504 C CA . GLU B 1 38 ? -5.053 4.934 22.695 1 90.33 38 GLU B CA 1
ATOM 1505 C C . GLU B 1 38 ? -5.34 5.369 21.261 1 90.33 38 GLU B C 1
ATOM 1507 O O . GLU B 1 38 ? -4.842 4.76 20.311 1 90.33 38 GLU B O 1
ATOM 1512 N N . ALA B 1 39 ? -6.341 6.414 21.176 1 91.94 39 ALA B N 1
ATOM 1513 C CA . ALA B 1 39 ? -6.818 6.764 19.84 1 91.94 39 ALA B CA 1
ATOM 1514 C C . ALA B 1 39 ? -6.872 8.278 19.657 1 91.94 39 ALA B C 1
ATOM 1516 O O . ALA B 1 39 ? -7.108 9.018 20.615 1 91.94 39 ALA B O 1
ATOM 1517 N N . LEU B 1 40 ? -6.53 8.686 18.503 1 94.31 40 LEU B N 1
ATOM 1518 C CA . LEU B 1 40 ? -6.784 10.044 18.036 1 94.31 40 LEU B CA 1
ATOM 1519 C C . LEU B 1 40 ? -7.869 10.055 16.964 1 94.31 40 LEU B C 1
ATOM 1521 O O . LEU B 1 40 ? -7.787 9.311 15.984 1 94.31 40 LEU B O 1
ATOM 1525 N N . TYR B 1 41 ? -8.921 10.823 17.268 1 90.42 41 TYR B N 1
ATOM 1526 C CA . TYR B 1 41 ? -9.989 10.985 16.288 1 9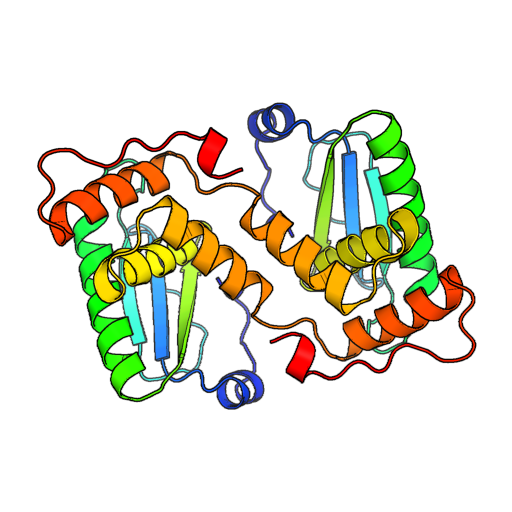0.42 41 TYR B CA 1
ATOM 1527 C C . TYR B 1 41 ? -9.849 12.308 15.543 1 90.42 41 TYR B C 1
ATOM 1529 O O . TYR B 1 41 ? -9.845 13.376 16.159 1 90.42 41 TYR B O 1
ATOM 1537 N N . LEU B 1 42 ? -9.73 12.141 14.241 1 90.4 42 LEU B N 1
ATOM 1538 C CA . LEU B 1 42 ? -9.502 13.326 13.422 1 90.4 42 LEU B CA 1
ATOM 1539 C C . LEU B 1 42 ? -10.642 13.528 12.43 1 90.4 42 LEU B C 1
ATOM 1541 O O . LEU B 1 42 ? -10.869 12.686 11.558 1 90.4 42 LEU B O 1
ATOM 1545 N N . LYS B 1 43 ? -11.297 14.628 12.683 1 85.99 43 LYS B N 1
ATOM 1546 C CA . LYS B 1 43 ? -12.225 15.094 11.656 1 85.99 43 LYS B CA 1
ATOM 1547 C C . LYS B 1 43 ? -11.495 15.88 10.571 1 85.99 43 LYS B C 1
ATOM 1549 O O . LYS B 1 43 ? -10.824 16.873 10.861 1 85.99 43 LYS B O 1
ATOM 1554 N N . THR B 1 44 ? -11.632 15.419 9.355 1 84.75 44 THR B N 1
ATOM 1555 C CA . THR B 1 44 ? -10.823 16.022 8.301 1 84.75 44 THR B CA 1
ATOM 1556 C C . THR B 1 44 ? -11.686 16.88 7.381 1 84.75 44 THR B C 1
ATOM 1558 O O . THR B 1 44 ? -12.801 16.491 7.026 1 84.75 44 THR B O 1
ATOM 1561 N N . PRO B 1 45 ? -11.151 18.026 7.02 1 83.89 45 PRO B N 1
ATOM 1562 C CA . PRO B 1 45 ? -11.817 18.825 5.99 1 83.89 45 PRO B CA 1
ATOM 1563 C C . PRO B 1 45 ? -11.662 18.233 4.591 1 83.89 45 PRO B C 1
ATOM 1565 O O . PRO B 1 45 ? -10.857 17.321 4.389 1 83.89 45 PRO B O 1
ATOM 1568 N N . PRO B 1 46 ? -12.591 18.754 3.722 1 79.02 46 PRO B N 1
ATOM 1569 C CA . PRO B 1 46 ? -12.392 18.328 2.334 1 79.02 46 PRO B CA 1
ATOM 1570 C C . PRO B 1 46 ? -10.978 18.604 1.83 1 79.02 46 PRO B C 1
ATOM 1572 O O . PRO B 1 46 ? -10.397 19.646 2.146 1 79.02 46 PRO B O 1
ATOM 1575 N N . ILE B 1 47 ? -10.284 17.714 1.203 1 72.66 47 ILE B N 1
ATOM 1576 C CA . ILE B 1 47 ? -8.89 17.742 0.774 1 72.66 47 ILE B CA 1
ATOM 1577 C C . ILE B 1 47 ? -8.664 18.923 -0.168 1 72.66 47 ILE B C 1
ATOM 1579 O O . ILE B 1 47 ? -7.546 19.433 -0.276 1 72.66 47 ILE B O 1
ATOM 1583 N N . GLU B 1 48 ? -9.728 19.33 -0.797 1 71.9 48 GLU B N 1
ATOM 1584 C CA . GLU B 1 48 ? -9.632 20.412 -1.772 1 71.9 48 GLU B CA 1
ATOM 1585 C C . GLU B 1 48 ? -9.431 21.759 -1.084 1 71.9 48 GLU B C 1
ATOM 1587 O O . GLU B 1 48 ? -9.091 22.75 -1.734 1 71.9 48 GLU B O 1
ATOM 1592 N N . THR B 1 49 ? -9.431 21.858 0.179 1 68.97 49 THR B N 1
ATOM 1593 C CA . THR B 1 49 ? -9.421 23.15 0.856 1 68.97 49 THR B CA 1
ATOM 1594 C C . THR B 1 49 ? -8.017 23.492 1.349 1 68.97 49 THR B C 1
ATOM 1596 O O . THR B 1 49 ? -7.772 24.606 1.815 1 68.97 49 THR B O 1
ATOM 1599 N N . ASN B 1 50 ? -7.001 22.871 0.999 1 67.7 50 ASN B N 1
ATOM 1600 C CA . ASN B 1 50 ? -5.648 23.097 1.496 1 67.7 50 ASN B CA 1
ATOM 1601 C C . ASN B 1 50 ? -5.648 23.456 2.979 1 67.7 50 ASN B C 1
ATOM 1603 O O . ASN B 1 50 ? -4.964 24.392 3.396 1 67.7 50 ASN B O 1
ATOM 1607 N N . THR B 1 51 ? -6.336 22.944 3.729 1 79.33 51 THR B N 1
ATOM 1608 C CA . THR B 1 51 ? -6.463 23.28 5.143 1 79.33 51 THR B CA 1
ATOM 1609 C C . THR B 1 51 ? -6.145 22.071 6.017 1 79.33 51 THR B C 1
ATOM 1611 O O . THR B 1 51 ? -6.609 21.982 7.155 1 79.33 51 THR B O 1
ATOM 1614 N N . LEU B 1 52 ? -5.351 21.283 5.545 1 86.88 52 LEU B N 1
ATOM 1615 C CA . LEU B 1 52 ? -5.083 20.057 6.289 1 86.88 52 LEU B CA 1
ATOM 1616 C C . LEU B 1 52 ? -3.998 20.282 7.336 1 86.88 52 LEU B C 1
ATOM 1618 O O . LEU B 1 52 ? -3.721 19.398 8.149 1 86.88 52 LEU B O 1
ATOM 1622 N N . ASN B 1 53 ? -3.416 21.513 7.441 1 89.58 53 ASN B N 1
ATOM 1623 C CA . ASN B 1 53 ? -2.227 21.755 8.251 1 89.58 53 ASN B CA 1
ATOM 1624 C C . ASN B 1 53 ? -2.459 21.382 9.712 1 89.58 53 ASN B C 1
ATOM 1626 O O . ASN B 1 53 ? -1.636 20.694 10.32 1 89.58 53 ASN B O 1
ATOM 1630 N N . GLU B 1 54 ? -3.532 21.767 10.193 1 90.97 54 GLU B N 1
ATOM 1631 C CA . GLU B 1 54 ? -3.811 21.531 11.606 1 90.97 54 GLU B CA 1
ATOM 1632 C C . GLU B 1 54 ? -3.968 20.042 11.897 1 90.97 54 GLU B C 1
ATOM 1634 O O . GLU B 1 54 ? -3.489 19.55 12.921 1 90.97 54 GLU B O 1
ATOM 1639 N N . VAL B 1 55 ? -4.723 19.46 11.028 1 91.64 55 VAL B N 1
ATOM 1640 C CA . VAL B 1 55 ? -4.925 18.021 11.164 1 91.64 55 VAL B CA 1
ATOM 1641 C C . VAL B 1 55 ? -3.578 17.303 11.114 1 91.64 55 VAL B C 1
ATOM 1643 O O . VAL B 1 55 ? -3.327 16.387 11.9 1 91.64 55 VAL B O 1
ATOM 1646 N N . LEU B 1 56 ? -2.729 17.71 10.267 1 94.44 56 LEU B N 1
ATOM 1647 C CA . LEU B 1 56 ? -1.428 17.073 10.1 1 94.44 56 LEU B CA 1
ATOM 1648 C C . LEU B 1 56 ? -0.554 17.29 11.332 1 94.44 56 LEU B C 1
ATOM 1650 O O . LEU B 1 56 ? 0.142 16.373 11.774 1 94.44 56 LEU B O 1
ATOM 1654 N N . ILE B 1 57 ? -0.577 18.482 11.922 1 95.02 57 ILE B N 1
ATOM 1655 C CA . ILE B 1 57 ? 0.2 18.782 13.119 1 95.02 57 ILE B CA 1
ATOM 1656 C C . ILE B 1 57 ? -0.267 17.897 14.273 1 95.02 57 ILE B C 1
ATOM 1658 O O . ILE B 1 57 ? 0.552 17.3 14.976 1 95.02 57 ILE B O 1
ATOM 1662 N N . GLU B 1 58 ? -1.577 17.876 14.449 1 95.14 58 GLU B N 1
ATOM 1663 C CA . GLU B 1 58 ? -2.145 17.068 15.524 1 95.14 58 GLU B CA 1
ATOM 1664 C C . GLU B 1 58 ? -1.748 15.601 15.381 1 95.14 58 GLU B C 1
ATOM 1666 O O . GLU B 1 58 ? -1.363 14.958 16.359 1 95.14 58 GLU B O 1
ATOM 1671 N N . ALA B 1 59 ? -1.914 15.078 14.186 1 94.69 59 ALA B N 1
ATOM 1672 C CA . ALA B 1 59 ? -1.517 13.694 13.941 1 94.69 59 ALA B CA 1
ATOM 1673 C C . ALA B 1 59 ? -0.042 13.48 14.269 1 94.69 59 ALA B C 1
ATOM 1675 O O . ALA B 1 59 ? 0.322 12.486 14.9 1 94.69 59 ALA B O 1
ATOM 1676 N N . CYS B 1 60 ? 0.823 14.396 13.845 1 94.35 60 CYS B N 1
ATOM 1677 C CA . CYS B 1 60 ? 2.257 14.261 14.074 1 94.35 60 CYS B CA 1
ATOM 1678 C C . CYS B 1 60 ? 2.573 14.255 15.565 1 94.35 60 CYS B C 1
ATOM 1680 O O . CYS B 1 60 ? 3.421 13.486 16.021 1 94.35 60 CYS B O 1
ATOM 1682 N N . GLU B 1 61 ? 1.963 15.105 16.178 1 95.68 61 GLU B N 1
ATOM 1683 C CA . GLU B 1 61 ? 2.186 15.173 17.619 1 95.68 61 GLU B CA 1
ATOM 1684 C C . GLU B 1 61 ? 1.787 13.867 18.301 1 95.68 61 GLU B C 1
ATOM 1686 O O . GLU B 1 61 ? 2.525 13.349 19.142 1 95.68 61 GLU B O 1
ATOM 1691 N N . PHE B 1 62 ? 0.642 13.446 18.023 1 94.72 62 PHE B N 1
ATOM 1692 C CA . PHE B 1 62 ? 0.165 12.184 18.577 1 94.72 62 PHE B CA 1
ATOM 1693 C C . PHE B 1 62 ? 1.126 11.049 18.243 1 94.72 62 PHE B C 1
ATOM 1695 O O . PHE B 1 62 ? 1.499 10.266 19.12 1 94.72 62 PHE B O 1
ATOM 1702 N N . MET B 1 63 ? 1.496 10.905 16.933 1 92.63 63 MET B N 1
ATOM 1703 C CA . MET B 1 63 ? 2.421 9.852 16.522 1 92.63 63 MET B CA 1
ATOM 1704 C C . MET B 1 63 ? 3.751 9.978 17.258 1 92.63 63 MET B C 1
ATOM 1706 O O . MET B 1 63 ? 4.337 8.974 17.667 1 92.63 63 MET B O 1
ATOM 1710 N N . GLY B 1 64 ? 4.292 11.267 17.458 1 90.38 64 GLY B N 1
ATOM 1711 C CA . GLY B 1 64 ? 5.519 11.484 18.208 1 90.38 64 GLY B CA 1
ATOM 1712 C C . GLY B 1 64 ? 5.447 10.965 19.632 1 90.38 64 GLY B C 1
ATOM 1713 O O . GLY B 1 64 ? 6.389 10.335 20.117 1 90.38 64 GLY B O 1
ATOM 1714 N N . GLU B 1 65 ? 4.363 11.207 20.174 1 92.14 65 GLU B N 1
ATOM 1715 C CA . GLU B 1 65 ? 4.153 10.762 21.549 1 92.14 65 GLU B CA 1
ATOM 1716 C C . GLU B 1 65 ? 4.169 9.24 21.644 1 92.14 65 GLU B C 1
ATOM 1718 O O . GLU B 1 65 ? 4.724 8.678 22.591 1 92.14 65 GLU B O 1
ATOM 1723 N N . GLN B 1 66 ? 3.436 8.627 20.712 1 87.85 66 GLN B N 1
ATOM 1724 C CA . GLN B 1 66 ? 3.38 7.169 20.728 1 87.85 66 GLN B CA 1
ATOM 1725 C C . GLN B 1 66 ? 4.754 6.564 20.453 1 87.85 66 GLN B C 1
ATOM 1727 O O . GLN B 1 66 ? 5.11 5.533 21.028 1 87.85 66 GLN B O 1
ATOM 1732 N N . ARG B 1 67 ? 5.444 7.089 19.578 1 84.37 67 ARG B N 1
ATOM 1733 C CA . ARG B 1 67 ? 6.767 6.581 19.23 1 84.37 67 ARG B CA 1
ATOM 1734 C C . ARG B 1 67 ? 7.716 6.662 20.421 1 84.37 67 ARG B C 1
ATOM 1736 O O . ARG B 1 67 ? 8.593 5.811 20.581 1 84.37 67 ARG B O 1
ATOM 1743 N N . GLU B 1 68 ? 7.629 7.69 21.137 1 85.54 68 GLU B N 1
ATOM 1744 C CA . GLU B 1 68 ? 8.421 7.812 22.357 1 85.54 68 GLU B CA 1
ATOM 1745 C C . GLU B 1 68 ? 8.184 6.627 23.29 1 85.54 68 GLU B C 1
ATOM 1747 O O . GLU B 1 68 ? 9.087 6.217 24.023 1 85.54 68 GLU B O 1
ATOM 1752 N N . LYS B 1 69 ? 7.04 6.052 23.264 1 83.43 69 LYS B N 1
ATOM 1753 C CA . LYS B 1 69 ? 6.671 4.889 24.065 1 83.43 69 LYS B CA 1
ATOM 1754 C C . LYS B 1 69 ? 6.988 3.59 23.329 1 83.43 69 LYS B C 1
ATOM 1756 O O . LYS B 1 69 ? 6.563 2.512 23.749 1 83.43 69 LYS B O 1
ATOM 1761 N N . ARG B 1 70 ? 7.69 3.757 22.147 1 73.66 70 ARG B N 1
ATOM 1762 C CA . ARG B 1 70 ? 8.089 2.642 21.295 1 73.66 70 ARG B CA 1
ATOM 1763 C C . ARG B 1 70 ? 6.87 1.901 20.756 1 73.66 70 ARG B C 1
ATOM 1765 O O . ARG B 1 70 ? 6.914 0.685 20.558 1 73.66 70 ARG B O 1
ATOM 1772 N N . GLY B 1 71 ? 5.772 2.568 20.77 1 75.77 71 GLY B N 1
ATOM 1773 C CA . GLY B 1 71 ? 4.58 1.972 20.187 1 75.77 71 GLY B CA 1
ATOM 1774 C C . GLY B 1 71 ? 4.452 2.23 18.697 1 75.77 71 GLY B C 1
ATOM 1775 O O . GLY B 1 71 ? 5.196 3.037 18.136 1 75.77 71 GLY B O 1
ATOM 1776 N N . ARG B 1 72 ? 3.527 1.371 17.973 1 75.66 72 ARG B N 1
ATOM 1777 C CA . ARG B 1 72 ? 3.144 1.581 16.58 1 75.66 72 ARG B CA 1
ATOM 1778 C C . ARG B 1 72 ? 1.733 2.151 16.48 1 75.66 72 ARG B C 1
ATOM 1780 O O . ARG B 1 72 ? 0.879 1.859 17.32 1 75.66 72 ARG B O 1
ATOM 1787 N N . VAL B 1 73 ? 1.648 3.034 15.534 1 80.76 73 VAL B N 1
ATOM 1788 C CA . VAL B 1 73 ? 0.352 3.669 15.318 1 80.76 73 VAL B CA 1
ATOM 1789 C C . VAL B 1 73 ? -0.263 3.16 14.016 1 80.76 73 VAL B C 1
ATOM 1791 O O . VAL B 1 73 ? 0.418 3.081 12.99 1 80.76 73 VAL B O 1
ATOM 1794 N N . VAL B 1 74 ? -1.536 2.723 14.073 1 77.68 74 VAL B N 1
ATOM 1795 C CA . VAL B 1 74 ? -2.273 2.38 12.861 1 77.68 74 VAL B CA 1
ATOM 1796 C C . VAL B 1 74 ? -3.188 3.538 12.468 1 77.68 74 VAL B C 1
ATOM 1798 O O . VAL B 1 74 ? -3.79 4.182 13.331 1 77.68 74 VAL B O 1
ATOM 1801 N N . ILE B 1 75 ? -3.122 3.836 11.175 1 78.57 75 ILE B N 1
ATOM 1802 C CA . ILE B 1 75 ? -3.991 4.899 10.681 1 78.57 75 ILE B CA 1
ATOM 1803 C C . ILE B 1 75 ? -5.195 4.29 9.967 1 78.57 75 ILE B C 1
ATOM 1805 O O . ILE B 1 75 ? -5.038 3.517 9.019 1 78.57 75 ILE B O 1
ATOM 1809 N N . VAL B 1 76 ? -6.386 4.535 10.446 1 73.22 76 VAL B N 1
ATOM 1810 C CA . VAL B 1 76 ? -7.639 4.078 9.853 1 73.22 76 VAL B CA 1
ATOM 1811 C C . VAL B 1 76 ? -8.352 5.251 9.185 1 73.22 76 VAL B C 1
ATOM 1813 O O . VAL B 1 76 ? -8.639 6.261 9.831 1 73.22 76 VAL B O 1
ATOM 1816 N N . THR B 1 77 ? -8.46 5.086 7.958 1 73.3 77 THR B N 1
ATOM 1817 C CA . THR B 1 77 ? -9.132 6.175 7.258 1 73.3 77 THR B CA 1
ATOM 1818 C C . THR B 1 77 ? -10.486 5.719 6.722 1 73.3 77 THR B C 1
ATOM 1820 O O . THR B 1 77 ? -10.635 4.575 6.288 1 73.3 77 THR B O 1
ATOM 1823 N N . THR B 1 78 ? -11.561 6.655 6.893 1 61.45 78 THR B N 1
ATOM 1824 C CA . THR B 1 78 ? -12.852 6.461 6.242 1 61.45 78 THR B CA 1
ATOM 1825 C C . THR B 1 78 ? -12.947 7.298 4.97 1 61.45 78 THR B C 1
ATOM 1827 O O . THR B 1 78 ? -12.694 8.504 4.993 1 61.45 78 THR B O 1
ATOM 1830 N N . GLU B 1 79 ? -13.282 6.694 3.674 1 55.8 79 GLU B N 1
ATOM 1831 C CA . GLU B 1 79 ? -13.558 7.327 2.388 1 55.8 79 GLU B CA 1
ATOM 1832 C C . GLU B 1 79 ? -12.296 7.949 1.797 1 55.8 79 GLU B C 1
ATOM 1834 O O . GLU B 1 79 ? -12.275 8.328 0.624 1 55.8 79 GLU B O 1
ATOM 1839 N N . TYR B 1 80 ? -11.239 8.173 2.49 1 54.58 80 TYR B N 1
ATOM 1840 C CA . TYR B 1 80 ? -10.066 8.86 1.962 1 54.58 80 TYR B CA 1
ATOM 1841 C C . TYR B 1 80 ? -8.838 7.958 2.011 1 54.58 80 TYR B C 1
ATOM 1843 O O . TYR B 1 80 ? -8.006 8.08 2.912 1 54.58 80 TYR B O 1
ATOM 1851 N N . ASP B 1 81 ? -8.423 7.393 1.103 1 58.94 81 ASP B N 1
ATOM 1852 C CA . ASP B 1 81 ? -7.347 6.407 1.135 1 58.94 81 ASP B CA 1
ATOM 1853 C C . ASP B 1 81 ? -5.98 7.087 1.148 1 58.94 81 ASP B C 1
ATOM 1855 O O . ASP B 1 81 ? -5.022 6.555 1.712 1 58.94 81 ASP B O 1
ATOM 1859 N N . LYS B 1 82 ? -5.914 8.353 0.62 1 67.36 82 LYS B N 1
ATOM 1860 C CA . LYS B 1 82 ? -4.595 8.971 0.521 1 67.36 82 LYS B CA 1
ATOM 1861 C C . LYS B 1 82 ? -4.257 9.752 1.788 1 67.36 82 LYS B C 1
ATOM 1863 O O . LYS B 1 82 ? -3.101 10.117 2.009 1 67.36 82 LYS B O 1
ATOM 1868 N N . LEU B 1 83 ? -5.345 9.917 2.651 1 75.51 83 LEU B N 1
ATOM 1869 C CA . LEU B 1 83 ? -5.111 10.702 3.858 1 75.51 83 LEU B CA 1
ATOM 1870 C C . LEU B 1 83 ? -4.162 9.973 4.804 1 75.51 83 LEU B C 1
ATOM 1872 O O . LEU B 1 83 ? -3.288 10.594 5.413 1 75.51 83 LEU B O 1
ATOM 1876 N N . GLY B 1 84 ? -4.375 8.611 4.922 1 77.48 84 GLY B N 1
ATOM 1877 C CA . GLY B 1 84 ? -3.455 7.869 5.769 1 77.48 84 GLY B CA 1
ATOM 1878 C C . GLY B 1 84 ? -2.001 8.056 5.378 1 77.48 84 GLY B C 1
ATOM 1879 O O . GLY B 1 84 ? -1.156 8.347 6.227 1 77.48 84 GLY B O 1
ATOM 1880 N N . THR B 1 85 ? -1.801 7.866 4.127 1 77.3 85 THR B N 1
ATOM 1881 C CA . THR B 1 85 ? -0.452 8.045 3.601 1 77.3 85 THR B CA 1
ATOM 1882 C C . THR B 1 85 ? 0.034 9.473 3.832 1 77.3 85 THR B C 1
ATOM 1884 O O . THR B 1 85 ? 1.209 9.694 4.135 1 77.3 85 THR B O 1
ATOM 1887 N N . THR B 1 86 ? -0.82 10.37 3.641 1 83.71 86 THR B N 1
ATOM 1888 C CA . THR B 1 86 ? -0.493 11.778 3.84 1 83.71 86 THR B CA 1
ATOM 1889 C C . THR B 1 86 ? -0.078 12.038 5.285 1 83.71 86 THR B C 1
ATOM 1891 O O . THR B 1 86 ? 0.894 12.753 5.538 1 83.71 86 THR B O 1
ATOM 1894 N N . LEU B 1 87 ? -0.865 11.464 6.191 1 87.43 87 LEU B N 1
ATOM 1895 C CA . LEU B 1 87 ? -0.521 11.622 7.6 1 87.43 87 LEU B CA 1
ATOM 1896 C C . LEU B 1 87 ? 0.851 11.025 7.895 1 87.43 87 LEU B C 1
ATOM 1898 O O . LEU B 1 87 ? 1.658 11.633 8.602 1 87.43 87 LEU B O 1
ATOM 1902 N N . ALA B 1 88 ? 1.051 9.862 7.33 1 84.07 88 ALA B N 1
ATOM 1903 C CA . ALA B 1 88 ? 2.338 9.208 7.552 1 84.07 88 ALA B CA 1
ATOM 1904 C C . ALA B 1 88 ? 3.485 10.051 7.002 1 84.07 88 ALA B C 1
ATOM 1906 O O . ALA B 1 88 ? 4.522 10.198 7.652 1 84.07 88 ALA B O 1
ATOM 1907 N N . MET B 1 89 ? 3.325 10.528 5.837 1 86.07 89 MET B N 1
ATOM 1908 C CA . MET B 1 89 ? 4.336 11.37 5.203 1 86.07 89 MET B CA 1
ATOM 1909 C C . MET B 1 89 ? 4.604 12.62 6.036 1 86.07 89 MET B C 1
ATOM 1911 O O . MET B 1 89 ? 5.755 13.025 6.203 1 86.07 89 MET B O 1
ATOM 1915 N N . ALA B 1 90 ? 3.556 13.171 6.481 1 92.52 90 ALA B N 1
ATOM 1916 C CA . ALA B 1 90 ? 3.688 14.374 7.299 1 92.52 90 ALA B CA 1
ATOM 1917 C C . ALA B 1 90 ? 4.566 14.113 8.52 1 92.52 90 ALA B C 1
ATOM 1919 O O . ALA B 1 90 ? 5.355 14.972 8.919 1 92.52 90 ALA B O 1
ATOM 1920 N N . TYR B 1 91 ? 4.41 12.971 9.034 1 92.53 91 TYR B N 1
ATOM 1921 C CA . TYR B 1 91 ? 5.227 12.629 10.193 1 92.53 91 TYR B CA 1
ATOM 1922 C C . TYR B 1 91 ? 6.711 12.687 9.85 1 92.53 91 TYR B C 1
ATOM 1924 O O . TYR B 1 91 ? 7.509 13.236 10.614 1 92.53 91 TYR B O 1
ATOM 1932 N N . PHE B 1 92 ? 7.09 12.095 8.784 1 88.89 92 PHE B N 1
ATOM 1933 C CA . PHE B 1 92 ? 8.485 12.046 8.364 1 88.89 92 PHE B CA 1
ATOM 1934 C C . PHE B 1 92 ? 9.004 13.442 8.041 1 88.89 92 PHE B C 1
ATOM 1936 O O . PHE B 1 92 ? 10.169 13.752 8.297 1 88.89 92 PHE B O 1
ATOM 1943 N N . ILE B 1 93 ? 8.126 14.156 7.468 1 94.27 93 ILE B N 1
ATOM 1944 C CA . ILE B 1 93 ? 8.494 15.531 7.144 1 94.27 93 ILE B CA 1
ATOM 1945 C C . ILE B 1 93 ? 8.778 16.305 8.429 1 94.27 93 ILE B C 1
ATOM 1947 O O . ILE B 1 93 ? 9.791 17.001 8.531 1 94.27 93 ILE B O 1
ATOM 1951 N N . ARG B 1 94 ? 7.981 16.154 9.363 1 95.2 94 ARG B N 1
ATOM 1952 C CA . ARG B 1 94 ? 8.091 16.945 10.585 1 95.2 94 ARG B CA 1
ATOM 1953 C C . ARG B 1 94 ? 9.155 16.37 11.515 1 95.2 94 ARG B C 1
ATOM 1955 O O . ARG B 1 94 ? 9.996 17.106 12.034 1 95.2 94 ARG B O 1
ATOM 1962 N N . GLN B 1 95 ? 9.145 15.058 11.695 1 91.56 95 GLN B N 1
ATOM 1963 C CA . GLN B 1 95 ? 9.989 14.444 12.715 1 91.56 95 GLN B CA 1
ATOM 1964 C C . GLN B 1 95 ? 11.403 14.21 12.191 1 91.56 95 GLN B C 1
ATOM 1966 O O . GLN B 1 95 ? 12.372 14.289 12.948 1 91.56 95 GLN B O 1
ATOM 1971 N N . GLU B 1 96 ? 11.456 13.823 10.96 1 89.3 96 GLU B N 1
ATOM 1972 C CA . GLU B 1 96 ? 12.756 13.443 10.415 1 89.3 96 GLU B CA 1
ATOM 1973 C C . GLU B 1 96 ? 13.264 14.485 9.423 1 89.3 96 GLU B C 1
ATOM 1975 O O . GLU B 1 96 ? 14.27 14.266 8.745 1 89.3 96 GLU B O 1
ATOM 1980 N N . ARG B 1 97 ? 12.609 15.592 9.231 1 92.42 97 ARG B N 1
ATOM 1981 C CA . ARG B 1 97 ? 12.951 16.71 8.358 1 92.42 97 ARG B CA 1
ATOM 1982 C C . ARG B 1 97 ? 13.128 16.245 6.916 1 92.42 97 ARG B C 1
ATOM 1984 O O . ARG B 1 97 ? 14.03 16.709 6.216 1 92.42 97 ARG B O 1
ATOM 1991 N N . LYS B 1 98 ? 12.312 15.196 6.572 1 89.04 98 LYS B N 1
ATOM 1992 C CA . LYS B 1 98 ? 12.338 14.694 5.201 1 89.04 98 LYS B CA 1
ATOM 1993 C C . LYS B 1 98 ? 11.592 15.633 4.258 1 89.04 98 LYS B C 1
ATOM 1995 O O . LYS B 1 98 ? 10.686 16.355 4.68 1 89.04 98 LYS B O 1
ATOM 2000 N N . THR B 1 99 ? 12.093 15.677 2.985 1 89.47 99 THR B N 1
ATOM 2001 C CA . THR B 1 99 ? 11.297 16.35 1.964 1 89.47 99 THR B CA 1
ATOM 2002 C C . THR B 1 99 ? 10.044 15.544 1.636 1 89.47 99 THR B C 1
ATOM 2004 O O . THR B 1 99 ? 9.92 14.386 2.042 1 89.47 99 THR B O 1
ATOM 2007 N N . VAL B 1 100 ? 9.044 16.159 0.91 1 83.48 100 VAL B N 1
ATOM 2008 C CA . VAL B 1 100 ? 7.824 15.478 0.491 1 83.48 100 VAL B CA 1
ATOM 2009 C C . VAL B 1 100 ? 8.179 14.206 -0.275 1 83.48 100 VAL B C 1
ATOM 2011 O O . VAL B 1 100 ? 7.59 13.148 -0.04 1 83.48 100 VAL B O 1
ATOM 2014 N N . LYS B 1 101 ? 9.118 14.251 -1.146 1 76.73 101 LYS B N 1
ATOM 2015 C CA . LYS B 1 101 ? 9.526 13.093 -1.935 1 76.73 101 LYS B CA 1
ATOM 2016 C C . LYS B 1 101 ? 10.138 12.012 -1.048 1 76.73 101 LYS B C 1
ATOM 2018 O O . LYS B 1 101 ? 9.815 10.83 -1.189 1 76.73 101 LYS B O 1
ATOM 2023 N N . GLU B 1 102 ? 11.152 12.596 -0.175 1 74.18 102 GLU B N 1
ATOM 2024 C CA . GLU B 1 102 ? 11.772 11.65 0.748 1 74.18 102 GLU B CA 1
ATOM 2025 C C . GLU B 1 102 ? 10.726 10.972 1.628 1 74.18 102 GLU B C 1
ATOM 2027 O O . GLU B 1 102 ? 10.838 9.782 1.929 1 74.18 102 GLU B O 1
ATOM 2032 N N . ALA B 1 103 ? 9.694 11.683 2.099 1 82.57 103 ALA B N 1
ATOM 2033 C CA . ALA B 1 103 ? 8.619 11.131 2.92 1 82.57 103 ALA B CA 1
ATOM 2034 C C . ALA B 1 103 ? 7.809 10.098 2.142 1 82.57 103 ALA B C 1
ATOM 2036 O O . ALA B 1 103 ? 7.454 9.046 2.679 1 82.57 103 ALA B O 1
ATOM 2037 N N . TRP B 1 104 ? 7.425 10.379 0.992 1 75.5 104 TRP B N 1
ATOM 2038 C CA . TRP B 1 104 ? 6.713 9.448 0.121 1 75.5 104 TRP B CA 1
ATOM 2039 C C . TRP B 1 104 ? 7.478 8.136 -0.013 1 75.5 104 TRP B C 1
ATOM 2041 O O . TRP B 1 104 ? 6.894 7.055 0.104 1 75.5 104 TRP B O 1
ATOM 2051 N N . THR B 1 105 ? 8.749 8.265 -0.257 1 65.23 105 THR B N 1
ATOM 2052 C CA . THR B 1 105 ? 9.573 7.07 -0.4 1 65.23 105 THR B CA 1
ATOM 2053 C C . THR B 1 105 ? 9.564 6.25 0.887 1 65.23 105 THR B C 1
ATOM 2055 O O . THR B 1 105 ? 9.497 5.02 0.846 1 65.23 105 THR B O 1
ATOM 2058 N N . ALA B 1 106 ? 9.54 6.95 1.911 1 69.26 106 ALA B N 1
ATOM 2059 C CA . ALA B 1 106 ? 9.539 6.29 3.214 1 69.26 106 ALA B CA 1
ATOM 2060 C C . ALA B 1 106 ? 8.229 5.544 3.449 1 69.26 106 ALA B C 1
ATOM 2062 O O . ALA B 1 106 ? 8.234 4.394 3.897 1 69.26 106 ALA B O 1
ATOM 2063 N N . VAL B 1 107 ? 7.018 6.265 3.307 1 66.37 107 VAL B N 1
ATOM 2064 C CA . VAL B 1 107 ? 5.708 5.656 3.515 1 66.37 107 VAL B CA 1
ATOM 2065 C C . VAL B 1 107 ? 5.538 4.463 2.577 1 66.37 107 VAL B C 1
ATOM 2067 O O . VAL B 1 107 ? 4.998 3.427 2.972 1 66.37 107 VAL B O 1
ATOM 2070 N N . ARG B 1 108 ? 5.703 4.587 1.299 1 62.86 108 ARG B N 1
ATOM 2071 C CA . ARG B 1 108 ? 5.616 3.492 0.338 1 62.86 108 ARG B CA 1
ATOM 2072 C C . ARG B 1 108 ? 6.38 2.268 0.831 1 62.86 108 ARG B C 1
ATOM 2074 O O . ARG B 1 108 ? 5.897 1.14 0.717 1 62.86 108 ARG B O 1
ATOM 2081 N N . THR B 1 109 ? 7.591 2.642 1.377 1 50.98 109 THR B N 1
ATOM 2082 C CA . THR B 1 109 ? 8.424 1.568 1.908 1 50.98 109 THR B CA 1
ATOM 2083 C C . THR B 1 109 ? 7.761 0.917 3.118 1 50.98 109 THR B C 1
ATOM 2085 O O . THR B 1 109 ? 7.814 -0.304 3.28 1 50.98 109 THR B O 1
ATOM 2088 N N . MET B 1 110 ? 6.945 1.649 3.912 1 52.77 110 MET B N 1
ATOM 2089 C CA . MET B 1 110 ? 6.324 1.213 5.159 1 52.77 110 MET B CA 1
ATOM 2090 C C . MET B 1 110 ? 5.065 0.397 4.884 1 52.77 110 MET B C 1
ATOM 2092 O O . MET B 1 110 ? 4.81 -0.604 5.556 1 52.77 110 MET B O 1
ATOM 2096 N N . TYR B 1 111 ? 4.018 0.885 3.989 1 49.67 111 TYR B N 1
ATOM 2097 C CA . TYR B 1 111 ? 2.801 0.182 3.597 1 49.67 111 TYR B CA 1
ATOM 2098 C C . TYR B 1 111 ? 3.124 -1.203 3.05 1 49.67 111 TYR B C 1
ATOM 2100 O O . TYR B 1 111 ? 2.445 -2.18 3.377 1 49.67 111 TYR B O 1
ATOM 2108 N N . PHE B 1 112 ? 3.823 -1.185 2.104 1 47.94 112 PHE B N 1
ATOM 2109 C CA . PHE B 1 112 ? 4.191 -2.496 1.581 1 47.94 112 PHE B CA 1
ATOM 2110 C C . PHE B 1 112 ? 4.796 -3.365 2.677 1 47.94 112 PHE B C 1
ATOM 2112 O O . PHE B 1 112 ? 4.685 -4.593 2.635 1 47.94 112 PHE B O 1
ATOM 2119 N N . ALA B 1 113 ? 5.217 -2.72 3.515 1 42.67 113 ALA B N 1
ATOM 2120 C CA . ALA B 1 113 ? 5.766 -3.347 4.715 1 42.67 113 ALA B CA 1
ATOM 2121 C C . ALA B 1 113 ? 4.66 -3.965 5.565 1 42.67 113 ALA B C 1
ATOM 2123 O O . ALA B 1 113 ? 4.933 -4.759 6.469 1 42.67 113 ALA B O 1
ATOM 2124 N N . LEU B 1 114 ? 3.337 -3.519 5.823 1 50.54 114 LEU B N 1
ATOM 2125 C CA . LEU B 1 114 ? 2.507 -4.197 6.813 1 50.54 114 LEU B CA 1
ATOM 2126 C C . LEU B 1 114 ? 2.383 -5.683 6.493 1 50.54 114 LEU B C 1
ATOM 2128 O O . LEU B 1 114 ? 1.781 -6.439 7.259 1 50.54 114 LEU B O 1
ATOM 2132 N N . ARG B 1 115 ? 2.671 -6.583 5.913 1 50.37 115 ARG B N 1
ATOM 2133 C CA . ARG B 1 115 ? 3.387 -7.853 5.861 1 50.37 115 ARG B CA 1
ATOM 2134 C C . ARG B 1 115 ? 2.626 -8.877 5.027 1 50.37 115 ARG B C 1
ATOM 2136 O O . ARG B 1 115 ? 1.402 -8.986 5.133 1 50.37 115 ARG B O 1
ATOM 2143 N N . PRO B 1 116 ? 3.114 -9.399 3.78 1 54.73 116 PRO B N 1
ATOM 2144 C CA . PRO B 1 116 ? 2.434 -10.574 3.229 1 54.73 116 PRO B CA 1
ATOM 2145 C C . PRO B 1 116 ? 2.171 -11.65 4.281 1 54.73 116 PRO B C 1
ATOM 2147 O O . PRO B 1 116 ? 2.947 -11.795 5.229 1 54.73 116 PRO B O 1
ATOM 2150 N N . ARG B 1 117 ? 0.939 -12.108 4.215 1 61.27 117 ARG B N 1
ATOM 2151 C CA . ARG B 1 117 ? 0.615 -13.246 5.069 1 61.27 117 ARG B CA 1
ATOM 2152 C C . ARG B 1 117 ? 1.499 -14.445 4.743 1 61.27 117 ARG B C 1
ATOM 2154 O O . ARG B 1 117 ? 1.82 -14.688 3.578 1 61.27 117 ARG B O 1
ATOM 2161 N N . TRP B 1 118 ? 1.837 -15.165 5.815 1 67.73 118 TRP B N 1
ATOM 2162 C CA . TRP B 1 118 ? 2.738 -16.308 5.708 1 67.73 118 TRP B CA 1
ATOM 2163 C C . TRP B 1 118 ? 2.251 -17.289 4.647 1 67.73 118 TRP B C 1
ATOM 2165 O O . TRP B 1 118 ? 3.047 -17.81 3.863 1 67.73 118 TRP B O 1
ATOM 2175 N N . GLU B 1 119 ? 0.879 -17.541 4.647 1 70.7 119 GLU B N 1
ATOM 2176 C CA . GLU B 1 119 ? 0.314 -18.51 3.713 1 70.7 119 GLU B CA 1
ATOM 2177 C C . GLU B 1 119 ? 0.564 -18.092 2.267 1 70.7 119 GLU B C 1
ATOM 2179 O O . GLU B 1 119 ? 0.837 -18.935 1.409 1 70.7 119 GLU B O 1
ATOM 2184 N N . TYR B 1 120 ? 0.57 -16.713 2.079 1 80.42 120 TYR B N 1
ATOM 2185 C CA . TYR B 1 120 ? 0.832 -16.246 0.722 1 80.42 120 TYR B CA 1
ATOM 2186 C C . TYR B 1 120 ? 2.306 -16.402 0.367 1 80.42 120 TYR B C 1
ATOM 2188 O O . TYR B 1 120 ? 2.644 -16.76 -0.764 1 80.42 120 TYR B O 1
ATOM 2196 N N . LEU B 1 121 ? 3.06 -16.134 1.308 1 78.3 121 LEU B N 1
ATOM 2197 C CA . LEU B 1 121 ? 4.495 -16.27 1.084 1 78.3 121 LEU B CA 1
ATOM 2198 C C . LEU B 1 121 ? 4.864 -17.719 0.786 1 78.3 121 LEU B C 1
ATOM 2200 O O . LEU B 1 121 ? 5.716 -17.985 -0.065 1 78.3 121 LEU B O 1
ATOM 2204 N N . GLU B 1 122 ? 4.272 -18.54 1.512 1 82.45 122 GLU B N 1
ATOM 2205 C CA . GLU B 1 122 ? 4.513 -19.959 1.266 1 82.45 122 GLU B CA 1
ATOM 2206 C C . GLU B 1 122 ? 4.104 -20.351 -0.151 1 82.45 122 GLU B C 1
ATOM 2208 O O . GLU B 1 122 ? 4.825 -21.084 -0.831 1 82.45 122 GLU B O 1
ATOM 2213 N N . ASN B 1 123 ? 2.941 -20.017 -0.546 1 86.96 123 ASN B N 1
ATOM 2214 C CA . ASN B 1 123 ? 2.454 -20.307 -1.891 1 86.96 123 ASN B CA 1
ATOM 2215 C C . ASN B 1 123 ? 3.373 -19.721 -2.959 1 86.96 123 ASN B C 1
ATOM 2217 O O . ASN B 1 123 ? 3.612 -20.349 -3.992 1 86.96 123 ASN B O 1
ATOM 2221 N N . LEU B 1 124 ? 3.987 -18.507 -2.582 1 89.23 124 LEU B N 1
ATOM 2222 C CA . LEU B 1 124 ? 4.911 -17.896 -3.531 1 89.23 124 LEU B CA 1
ATOM 2223 C C . LEU B 1 124 ? 6.214 -18.684 -3.606 1 89.23 124 LEU B C 1
ATOM 2225 O O . LEU B 1 124 ? 6.817 -18.794 -4.675 1 89.23 124 LEU B O 1
ATOM 2229 N N . ALA B 1 125 ? 6.632 -19.156 -2.511 1 86.44 125 ALA B N 1
ATOM 2230 C CA . ALA B 1 125 ? 7.834 -19.986 -2.487 1 86.44 125 ALA B CA 1
ATOM 2231 C C . ALA B 1 125 ? 7.651 -21.24 -3.337 1 86.44 125 ALA B C 1
ATOM 2233 O O . ALA B 1 125 ? 8.563 -21.644 -4.062 1 86.44 125 ALA B O 1
ATOM 2234 N N . LEU B 1 126 ? 6.545 -21.828 -3.222 1 89.55 126 LEU B N 1
ATOM 2235 C CA . LEU B 1 126 ? 6.236 -23.009 -4.02 1 89.55 126 LEU B CA 1
ATOM 2236 C C . LEU B 1 126 ? 6.14 -22.656 -5.5 1 89.55 126 LEU B C 1
ATOM 2238 O O . LEU B 1 126 ? 6.618 -23.406 -6.354 1 89.55 126 LEU B O 1
ATOM 2242 N N . PHE B 1 127 ? 5.485 -21.543 -5.728 1 93.66 127 PHE B N 1
ATOM 2243 C CA . PHE B 1 127 ? 5.391 -21.063 -7.102 1 93.66 127 PHE B CA 1
ATOM 2244 C C . PHE B 1 127 ? 6.778 -20.869 -7.703 1 93.66 127 PHE B C 1
ATOM 2246 O O . PHE B 1 127 ? 7.035 -21.293 -8.832 1 93.66 127 PHE B O 1
ATOM 2253 N N . GLU B 1 128 ? 7.645 -20.178 -6.953 1 93.78 128 GLU B N 1
ATOM 2254 C CA . GLU B 1 128 ? 9.019 -19.935 -7.38 1 93.78 128 GLU B CA 1
ATOM 2255 C C . GLU B 1 128 ? 9.735 -21.242 -7.708 1 93.78 128 GLU B C 1
ATOM 2257 O O . GLU B 1 128 ? 10.429 -21.338 -8.723 1 93.78 128 GLU B O 1
ATOM 2262 N N . GLN B 1 129 ? 9.56 -22.092 -6.829 1 92.95 129 GLN B N 1
ATOM 2263 C CA . GLN B 1 129 ? 10.159 -23.405 -7.048 1 92.95 129 GLN B CA 1
ATOM 2264 C C . GLN B 1 129 ? 9.716 -23.994 -8.385 1 92.95 129 GLN B C 1
ATOM 2266 O O . GLN B 1 129 ? 10.536 -24.525 -9.137 1 92.95 129 GLN B O 1
ATOM 2271 N N . ASN B 1 130 ? 8.488 -23.985 -8.709 1 92.73 130 ASN B N 1
ATOM 2272 C CA . ASN B 1 130 ? 7.879 -24.564 -9.902 1 92.73 130 ASN B CA 1
ATOM 2273 C C . ASN B 1 130 ? 8.369 -23.874 -11.172 1 92.73 130 ASN B C 1
ATOM 2275 O O . ASN B 1 130 ? 8.733 -24.538 -12.144 1 92.73 130 ASN B O 1
ATOM 2279 N N . VAL B 1 131 ? 8.347 -22.556 -11.027 1 93.93 131 VAL B N 1
ATOM 2280 C CA . VAL B 1 131 ? 8.628 -21.83 -12.26 1 93.93 131 VAL B CA 1
ATOM 2281 C C . VAL B 1 131 ? 10.13 -21.837 -12.534 1 93.93 131 VAL B C 1
ATOM 2283 O O . VAL B 1 131 ? 10.558 -21.749 -13.688 1 93.93 131 VAL B O 1
ATOM 2286 N N . LYS B 1 132 ? 10.905 -21.899 -11.532 1 93.33 132 LYS B N 1
ATOM 2287 C CA . LYS B 1 132 ? 12.355 -21.873 -11.699 1 93.33 132 LYS B CA 1
ATOM 2288 C C . LYS B 1 132 ? 12.939 -23.282 -11.655 1 93.33 132 LYS B C 1
ATOM 2290 O O . LYS B 1 132 ? 14.156 -23.458 -11.747 1 93.33 132 LYS B O 1
ATOM 2295 N N . ASN B 1 133 ? 12.179 -24.102 -11.561 1 93.12 133 ASN B N 1
ATOM 2296 C CA . ASN B 1 133 ? 12.606 -25.496 -11.504 1 93.12 133 ASN B CA 1
ATOM 2297 C C . ASN B 1 133 ? 13.685 -25.709 -10.446 1 93.12 133 ASN B C 1
ATOM 2299 O O . ASN B 1 133 ? 14.743 -26.269 -10.737 1 93.12 133 ASN B O 1
ATOM 2303 N N . MET B 1 134 ? 13.425 -25.214 -9.251 1 90.37 134 MET B N 1
ATOM 2304 C CA . MET B 1 134 ? 14.338 -25.349 -8.12 1 90.37 134 MET B CA 1
ATOM 2305 C C . MET B 1 134 ? 14.108 -26.666 -7.387 1 90.37 134 MET B C 1
ATOM 2307 O O . MET B 1 134 ? 12.992 -27.191 -7.381 1 90.37 134 MET B O 1
ATOM 2311 N N . GLU B 1 135 ? 15.083 -27.244 -6.834 1 91.81 135 GLU B N 1
ATOM 2312 C CA . GLU B 1 135 ? 14.973 -28.49 -6.082 1 91.81 135 GLU B CA 1
ATOM 2313 C C . GLU B 1 135 ? 14.17 -28.291 -4.799 1 91.81 135 GLU B C 1
ATOM 2315 O O . GLU B 1 135 ? 13.411 -29.173 -4.393 1 91.81 135 GLU B O 1
ATOM 2320 N N . HIS B 1 136 ? 14.346 -27.219 -4.082 1 89.94 136 HIS B N 1
ATOM 2321 C CA . HIS B 1 136 ? 13.637 -26.867 -2.857 1 89.94 136 HIS B CA 1
ATOM 2322 C C . HIS B 1 136 ? 13.083 -25.448 -2.929 1 89.94 136 HIS B C 1
ATOM 2324 O O . HIS B 1 136 ? 13.676 -24.578 -3.571 1 89.94 136 HIS B O 1
ATOM 2330 N N . PRO B 1 137 ? 11.9 -25.308 -2.26 1 84.98 137 PRO B N 1
ATOM 2331 C CA . PRO B 1 137 ? 11.379 -23.939 -2.245 1 84.98 137 PRO B CA 1
ATOM 2332 C C . PRO B 1 137 ? 12.263 -22.98 -1.452 1 84.98 137 PRO B C 1
ATOM 2334 O O . PRO B 1 137 ? 12.98 -23.404 -0.542 1 84.98 137 PRO B O 1
ATOM 2337 N N . THR B 1 138 ? 12.219 -21.709 -1.854 1 81.88 138 THR B N 1
ATOM 2338 C CA . THR B 1 138 ? 12.866 -20.653 -1.082 1 81.88 138 THR B CA 1
ATOM 2339 C C . THR B 1 138 ? 12.328 -20.619 0.345 1 81.88 138 THR B C 1
ATOM 2341 O O . THR B 1 138 ? 11.12 -20.735 0.561 1 81.88 138 THR B O 1
ATOM 2344 N N . VAL B 1 139 ? 13.136 -20.649 1.323 1 80.39 139 VAL B N 1
ATOM 2345 C CA . VAL B 1 139 ? 12.732 -20.495 2.716 1 80.39 139 VAL B CA 1
ATOM 2346 C C . VAL B 1 139 ? 12.329 -19.046 2.982 1 80.39 139 VAL B C 1
ATOM 2348 O O . VAL B 1 139 ? 13.103 -18.123 2.72 1 80.39 139 VAL B O 1
ATOM 2351 N N . VAL B 1 140 ? 10.963 -18.96 3.339 1 70.28 140 VAL B N 1
ATOM 2352 C CA . VAL B 1 140 ? 10.479 -17.609 3.605 1 70.28 140 VAL B CA 1
ATOM 2353 C C . VAL B 1 140 ? 10.508 -17.338 5.108 1 70.28 140 VAL B C 1
ATOM 2355 O O . VAL B 1 140 ? 9.905 -18.076 5.89 1 70.28 140 VAL B O 1
ATOM 2358 N N . ASN B 1 141 ? 11.408 -16.478 5.508 1 62.63 141 ASN B N 1
ATOM 2359 C CA . ASN B 1 141 ? 11.442 -16.031 6.896 1 62.63 141 ASN B CA 1
ATOM 2360 C C . ASN B 1 141 ? 10.667 -14.73 7.085 1 62.63 141 ASN B C 1
ATOM 2362 O O . ASN B 1 141 ? 10.876 -13.766 6.347 1 62.63 141 ASN B O 1
ATOM 2366 N N . ASP B 1 142 ? 9.545 -14.875 7.904 1 54.36 142 ASP B N 1
ATOM 2367 C CA . ASP B 1 142 ? 8.661 -13.745 8.172 1 54.36 142 ASP B CA 1
ATOM 2368 C C . ASP B 1 142 ? 9.459 -12.459 8.375 1 54.36 142 ASP B C 1
ATOM 2370 O O . ASP B 1 142 ? 9.042 -11.387 7.933 1 54.36 142 ASP B O 1
ATOM 2374 N N . GLU B 1 143 ? 10.614 -12.608 8.932 1 53.02 143 GLU B N 1
ATOM 2375 C CA . GLU B 1 143 ? 11.412 -11.432 9.263 1 53.02 143 GLU B CA 1
ATOM 2376 C C . GLU B 1 143 ? 11.863 -10.698 8.003 1 53.02 143 GLU B C 1
ATOM 2378 O O . GLU B 1 143 ? 12.132 -9.496 8.041 1 53.02 143 GLU B O 1
ATOM 2383 N N . GLU B 1 144 ? 11.904 -11.454 6.937 1 54.09 144 GLU B N 1
ATOM 2384 C CA . GLU B 1 144 ? 12.413 -10.898 5.687 1 54.09 144 GLU B CA 1
ATOM 2385 C C . GLU B 1 144 ? 11.369 -10.015 5.01 1 54.09 144 GLU B C 1
ATOM 2387 O O . GLU B 1 144 ? 11.692 -9.251 4.097 1 54.09 144 GLU B O 1
ATOM 2392 N N . PHE B 1 145 ? 10.134 -10.077 5.462 1 58.02 145 PHE B N 1
ATOM 2393 C CA . PHE B 1 145 ? 9.08 -9.346 4.77 1 58.02 145 PHE B CA 1
ATOM 2394 C C . PHE B 1 145 ? 8.566 -8.195 5.627 1 58.02 145 PHE B C 1
ATOM 2396 O O . PHE B 1 145 ? 7.503 -7.635 5.35 1 58.02 145 PHE B O 1
ATOM 2403 N N . LEU B 1 146 ? 9.108 -7.911 6.636 1 48.86 146 LEU B N 1
ATOM 2404 C CA . LEU B 1 146 ? 8.851 -6.766 7.502 1 48.86 146 LEU B CA 1
ATOM 2405 C C . LEU B 1 146 ? 9.476 -5.499 6.929 1 48.86 146 LEU B C 1
ATOM 2407 O O . LEU B 1 146 ? 10.548 -5.551 6.321 1 48.86 146 LEU B O 1
#

Solvent-accessible surface area (backbone atoms only — not comparable to full-atom values): 16365 Å² total; per-residue (Å²): 97,58,68,88,63,64,65,51,66,67,54,34,59,73,61,44,44,54,28,34,35,40,36,25,41,68,89,49,74,84,78,80,71,64,95,52,84,49,63,44,80,40,74,37,73,70,66,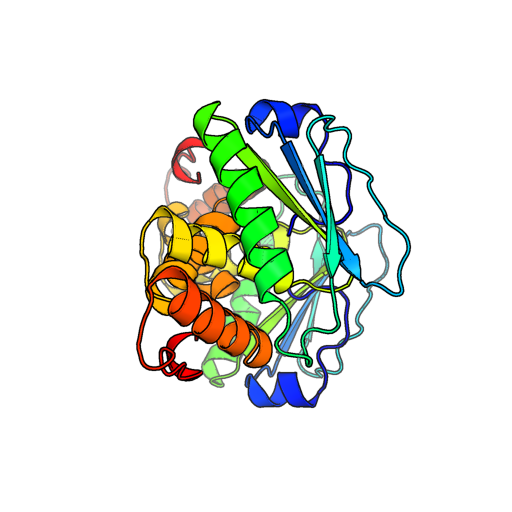88,62,68,63,54,54,61,59,44,51,54,50,33,50,52,52,52,55,39,44,74,69,73,39,32,76,43,40,36,49,49,100,39,78,59,54,34,53,49,48,52,22,46,31,33,28,66,75,66,68,34,50,71,64,57,13,47,56,50,42,21,56,49,62,47,23,76,44,77,49,67,59,56,48,49,40,45,20,49,40,48,16,64,72,63,68,45,94,61,56,62,84,81,54,73,78,73,45,91,92,57,67,87,64,61,65,49,66,66,54,34,58,72,60,42,46,52,29,34,36,38,36,23,42,69,89,48,75,85,76,79,72,63,95,51,82,49,63,45,81,41,72,37,72,70,65,86,63,66,66,53,54,62,60,43,52,54,51,34,50,52,52,52,55,38,44,75,71,71,37,31,74,44,44,36,49,51,100,38,74,59,54,34,53,47,50,52,20,45,30,34,27,67,77,66,67,33,51,72,65,58,12,48,54,49,42,21,56,47,62,47,23,76,45,77,50,67,60,56,50,50,40,45,21,50,39,48,16,65,73,65,66,46,96,61,55,61,83,81,54,74,77,72,46,90

Secondary structure (DSSP, 8-state):
---SS---HHHHHHTTEEEEEEEEETTS--------SEEEEEEE--GGGS-THHHHHHHHHHHHHHHHTT-EEEEEESS-HHHHHHHHHHHHHHHH---HHHHHHHHHHHHTTS---HHHHHHHHHHHHHHTT-SSPPP--GGGG-/---SS---HHHHHHTTEEEEEEEEETTS--------SEEEEEEE--GGGS--HHHHHHHHHHHHHHHHTT-EEEEEESS-HHHHHHHHHHHHHHHH---HHHHHHHHHHHHTTS---HHHHHHHHHHHHHHHT-SSPPP--GGGG-

Organism: Rodentolepis nana (NCBI:txid102285)

Nearest PDB structures (foldseek):
  1mkp-assembly1_A  TM=6.988E-01  e=1.960E-05  Homo sapiens
  3lj8-assembly1_A  TM=6.815E-01  e=3.301E-05  Homo sapiens
  7y4d-assembly2_B  TM=6.822E-01  e=6.762E-05  Homo sapiens
  2esb-assembly1_A  TM=6.664E-01  e=7.217E-05  Homo sapiens
  8otz-assembly1_k  TM=6.193E-01  e=2.490E-04  Bos taurus

InterPro domains:
  IPR029021 Protein-tyrosine phosphatase-like [G3DSA:3.90.190.10] (8-138)
  IPR029021 Protein-tyrosine phosphatase-like [SSF52799] (39-133)